Protein AF-A0A2E5WMS0-F1 (afdb_monomer)

Sequence (190 aa):
NININIHLGAEVFFNFNLLDIIDNPLTTFGNGKYMLIEFQTFMMPKGYEKHLYDLKISGVTPIIAHPERYRPIQNNIEIIEKLINSGCLIQIDAGSILGHFGKKCKTLAEIMLKKNMVHIIGSDSHGIGKRNFCLKDSVKQAQKIIDYDITPLILDNPRNLIDGKAIEIPEIIKFKKTGFLSRLIGKSTD

Secondary structure (DSSP, 8-state):
----------EEE--TTGGGGTT-TTT-BTTTTEEEEE--TT-PPTTHHHHHHHHHHTT-EEEEE-GGG-HHHHH-THHHHHHHHTT-EEEEEHHHHHTTT-HHHHHHHHHHHHTT--SEEE----SSSTTS--HHHHHHHHTTT-SS--HIIIIIHHHHHHHT-----PPPP-----TTSTTSSS----

Radius of gyration: 17.3 Å; Cα contacts (8 Å, |Δi|>4): 292; chains: 1; bounding box: 35×68×39 Å

Solvent-accessible surface area (backbone atoms only — not comparable to full-atom values): 10881 Å² total; per-residue (Å²): 138,78,99,72,89,86,80,82,61,43,78,37,69,70,57,98,60,58,75,84,43,50,87,39,71,42,47,19,37,18,90,49,36,29,27,40,34,33,72,58,50,79,48,79,68,89,66,50,67,57,56,52,42,54,35,39,75,75,56,25,31,39,26,39,46,38,52,46,66,21,48,60,38,70,74,37,60,65,56,56,56,52,41,44,75,65,60,35,44,30,26,38,41,18,44,27,63,72,34,78,71,36,70,69,20,18,54,43,39,52,49,33,54,64,21,45,58,56,44,30,58,41,38,83,53,80,50,88,64,94,44,25,51,53,47,73,60,24,50,59,52,47,62,75,69,40,94,68,84,60,56,48,30,68,46,52,34,56,46,23,44,62,71,45,42,85,69,86,78,65,76,68,54,76,78,78,83,65,85,74,65,66,70,79,77,70,83,88,83,133

Structure (mmCIF, N/CA/C/O backbone):
data_AF-A0A2E5WMS0-F1
#
_entry.id   AF-A0A2E5WMS0-F1
#
loop_
_atom_site.group_PDB
_atom_site.id
_atom_site.type_symbol
_atom_site.label_atom_id
_atom_site.label_alt_id
_atom_site.label_comp_id
_atom_site.label_asym_id
_atom_site.label_entity_id
_atom_site.label_seq_id
_atom_site.pdbx_PDB_ins_code
_atom_site.Cartn_x
_atom_site.Cartn_y
_atom_site.Cartn_z
_atom_site.occupancy
_atom_site.B_iso_or_equiv
_atom_site.auth_seq_id
_atom_site.auth_comp_id
_atom_site.auth_asym_id
_atom_site.auth_atom_id
_atom_site.pdbx_PDB_model_num
ATOM 1 N N . ASN A 1 1 ? 2.470 -28.984 13.697 1.00 72.88 1 ASN A N 1
ATOM 2 C CA . ASN A 1 1 ? 2.319 -28.353 12.368 1.00 72.88 1 ASN A CA 1
ATOM 3 C C . ASN A 1 1 ? 1.389 -27.168 12.467 1.00 72.88 1 ASN A C 1
ATOM 5 O O . ASN A 1 1 ? 0.300 -27.322 13.005 1.00 72.88 1 ASN A O 1
ATOM 9 N N . ILE A 1 2 ? 1.829 -26.003 11.997 1.00 90.12 2 ILE A N 1
ATOM 10 C CA . ILE A 1 2 ? 0.979 -24.816 11.881 1.00 90.12 2 ILE A CA 1
ATOM 11 C C . ILE A 1 2 ? 0.523 -24.754 10.422 1.00 90.12 2 ILE A C 1
ATOM 13 O O . ILE A 1 2 ? 1.358 -24.849 9.527 1.00 90.12 2 ILE A O 1
ATOM 17 N N . ASN A 1 3 ? -0.785 -24.661 10.181 1.00 93.81 3 ASN A N 1
ATOM 18 C CA . ASN A 1 3 ? -1.349 -24.600 8.832 1.00 93.81 3 ASN A CA 1
ATOM 19 C C . ASN A 1 3 ? -1.165 -23.190 8.244 1.00 93.81 3 ASN A C 1
ATOM 21 O O . ASN A 1 3 ? -2.075 -22.365 8.310 1.00 93.81 3 ASN A O 1
ATOM 25 N N . ILE A 1 4 ? 0.042 -22.899 7.758 1.00 93.19 4 ILE A N 1
ATOM 26 C CA . ILE A 1 4 ? 0.421 -21.613 7.163 1.00 93.19 4 ILE A CA 1
ATOM 27 C C . ILE A 1 4 ? 1.080 -21.876 5.813 1.00 93.19 4 ILE A C 1
ATOM 29 O O . ILE A 1 4 ? 2.022 -22.662 5.721 1.00 93.19 4 ILE A O 1
ATOM 33 N N . ASN A 1 5 ? 0.612 -21.160 4.792 1.00 92.94 5 ASN A N 1
ATOM 34 C CA . ASN A 1 5 ? 1.271 -21.081 3.495 1.00 92.94 5 ASN A CA 1
ATOM 35 C C . ASN A 1 5 ? 2.170 -19.844 3.467 1.00 92.94 5 ASN A C 1
ATOM 37 O O . ASN A 1 5 ? 1.739 -18.755 3.849 1.00 92.94 5 ASN A O 1
ATOM 41 N N . ILE A 1 6 ? 3.412 -20.018 3.017 1.00 93.69 6 ILE A N 1
ATOM 42 C CA . ILE A 1 6 ? 4.391 -18.937 2.889 1.00 93.69 6 ILE A CA 1
ATOM 43 C C . ILE A 1 6 ? 4.631 -18.694 1.404 1.00 93.69 6 ILE A C 1
ATOM 45 O O . ILE A 1 6 ? 4.993 -19.612 0.670 1.00 93.69 6 ILE A O 1
ATOM 49 N N . HIS A 1 7 ? 4.444 -17.447 0.983 1.00 94.12 7 HIS A N 1
ATOM 50 C CA . HIS A 1 7 ? 4.773 -16.978 -0.356 1.00 94.12 7 HIS A CA 1
ATOM 51 C C . HIS A 1 7 ? 6.027 -16.109 -0.267 1.00 94.12 7 HIS A C 1
ATOM 53 O O . HIS A 1 7 ? 6.130 -15.265 0.624 1.00 94.12 7 HIS A O 1
ATOM 59 N N . LEU A 1 8 ? 6.989 -16.341 -1.159 1.00 94.69 8 LEU A N 1
ATOM 60 C CA . LEU A 1 8 ? 8.199 -15.527 -1.236 1.00 94.69 8 LEU A CA 1
ATOM 61 C C . LEU A 1 8 ? 7.906 -14.232 -1.995 1.00 94.69 8 LEU A C 1
ATOM 63 O O . LEU A 1 8 ? 7.125 -14.230 -2.943 1.00 94.69 8 LEU A O 1
ATOM 67 N N . GLY A 1 9 ? 8.550 -13.152 -1.576 1.00 95.56 9 GLY A N 1
ATOM 68 C CA . GLY A 1 9 ? 8.452 -11.845 -2.206 1.00 95.56 9 GLY A CA 1
ATOM 69 C C . GLY A 1 9 ? 9.300 -10.821 -1.463 1.00 95.56 9 GLY A C 1
ATOM 70 O O . GLY A 1 9 ? 9.926 -11.138 -0.447 1.00 95.56 9 GLY A O 1
ATOM 71 N N . ALA A 1 10 ? 9.308 -9.598 -1.972 1.00 97.31 10 ALA A N 1
ATOM 72 C CA . ALA A 1 10 ? 10.057 -8.483 -1.427 1.00 97.31 10 ALA A CA 1
ATOM 73 C C . ALA A 1 10 ? 9.168 -7.245 -1.306 1.00 97.31 10 ALA A C 1
ATOM 75 O O . ALA A 1 10 ? 8.318 -6.971 -2.154 1.00 97.31 10 ALA A O 1
ATOM 76 N N . GLU A 1 11 ? 9.421 -6.472 -0.257 1.00 98.06 11 GLU A N 1
ATOM 77 C CA . GLU A 1 11 ? 9.122 -5.049 -0.256 1.00 98.06 11 GLU A CA 1
ATOM 78 C C . GLU A 1 11 ? 10.265 -4.345 -0.992 1.00 98.06 11 GLU A C 1
ATOM 80 O O . GLU A 1 11 ? 11.420 -4.365 -0.559 1.00 98.06 11 GLU A O 1
ATOM 85 N N . VAL A 1 12 ? 9.965 -3.804 -2.169 1.00 98.38 12 VAL A N 1
ATOM 86 C CA . VAL A 1 12 ? 10.955 -3.182 -3.043 1.00 98.38 12 VAL A CA 1
ATOM 87 C C . VAL A 1 12 ? 11.086 -1.719 -2.654 1.00 98.38 12 VAL A C 1
ATOM 89 O O . VAL A 1 12 ? 10.190 -0.912 -2.896 1.00 98.38 12 VAL A O 1
ATOM 92 N N . PHE A 1 13 ? 12.223 -1.349 -2.074 1.00 98.12 13 PHE A N 1
ATOM 93 C CA . PHE A 1 13 ? 12.517 0.059 -1.849 1.00 98.12 13 PHE A CA 1
ATOM 94 C C . PHE A 1 13 ? 12.634 0.785 -3.194 1.00 98.12 13 PHE A C 1
ATOM 96 O O . PHE A 1 13 ? 13.377 0.358 -4.082 1.00 98.12 13 PHE A O 1
ATOM 103 N N . PHE A 1 14 ? 11.899 1.884 -3.349 1.00 98.25 14 PHE A N 1
ATOM 104 C CA . PHE A 1 14 ? 11.827 2.624 -4.597 1.00 98.25 14 PHE A CA 1
ATOM 105 C C . PHE A 1 14 ? 13.212 3.103 -5.030 1.00 98.25 14 PHE A C 1
ATOM 107 O O . PHE A 1 14 ? 13.917 3.808 -4.305 1.00 98.25 14 PHE A O 1
ATOM 114 N N . ASN A 1 15 ? 13.543 2.796 -6.277 1.00 96.25 15 ASN A N 1
ATOM 115 C CA . ASN A 1 15 ? 14.669 3.359 -6.995 1.00 96.25 15 ASN A CA 1
ATOM 116 C C . ASN A 1 15 ? 14.295 3.458 -8.482 1.00 96.25 15 ASN A C 1
ATOM 118 O O . ASN A 1 15 ? 13.345 2.828 -8.934 1.00 96.25 15 ASN A O 1
ATOM 122 N N . PHE A 1 16 ? 15.004 4.263 -9.266 1.00 95.75 16 PHE A N 1
ATOM 123 C CA . PHE A 1 16 ? 14.621 4.560 -10.650 1.00 95.75 16 PHE A CA 1
ATOM 124 C C . PHE A 1 16 ? 14.738 3.361 -11.613 1.00 95.75 16 PHE A C 1
ATOM 126 O O . PHE A 1 16 ? 14.269 3.444 -12.746 1.00 95.75 16 PHE A O 1
ATOM 133 N N . ASN A 1 17 ? 15.293 2.239 -11.151 1.00 95.38 17 ASN A N 1
ATOM 134 C CA . ASN A 1 17 ? 15.500 0.996 -11.893 1.00 95.38 17 ASN A CA 1
ATOM 135 C C . ASN A 1 17 ? 14.374 -0.044 -11.706 1.00 95.38 17 ASN A C 1
ATOM 137 O O . ASN A 1 17 ? 14.612 -1.226 -11.934 1.00 95.38 17 ASN A O 1
ATOM 141 N N . LEU A 1 18 ? 13.164 0.346 -11.270 1.00 96.50 18 LEU A N 1
ATOM 142 C CA . LEU A 1 18 ? 12.065 -0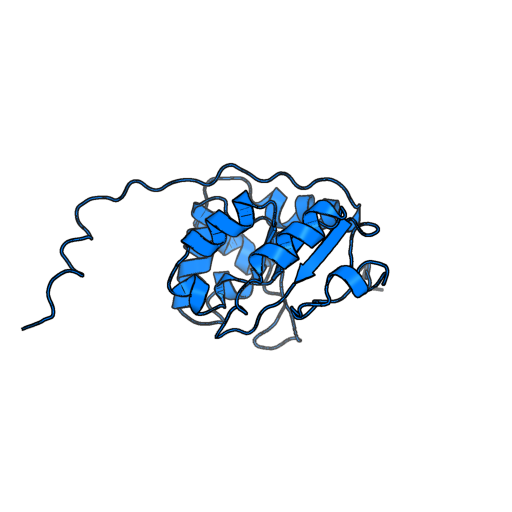.613 -11.038 1.00 96.50 18 LEU A CA 1
ATOM 143 C C . LEU A 1 18 ? 11.797 -1.527 -12.244 1.00 96.50 18 LEU A C 1
ATOM 145 O O . LEU A 1 18 ? 11.542 -2.711 -12.056 1.00 96.50 18 LEU A O 1
ATOM 149 N N . LEU A 1 19 ? 11.873 -0.988 -13.466 1.00 96.75 19 LEU A N 1
ATOM 150 C CA . LEU A 1 19 ? 11.661 -1.754 -14.698 1.00 96.75 19 LEU A CA 1
ATOM 151 C C . LEU A 1 19 ? 12.744 -2.808 -14.939 1.00 96.75 19 LEU A C 1
ATOM 153 O O . LEU A 1 19 ? 12.444 -3.875 -15.459 1.00 96.75 19 LEU 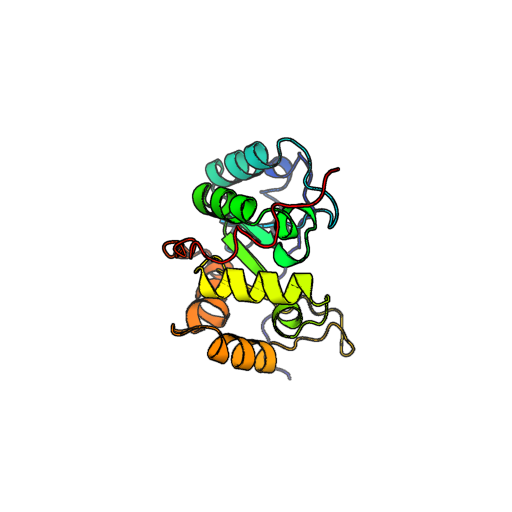A O 1
ATOM 157 N N . ASP A 1 20 ? 13.977 -2.545 -14.513 1.00 97.56 20 ASP A N 1
ATOM 158 C CA . ASP A 1 20 ? 15.109 -3.450 -14.734 1.00 97.56 20 ASP A CA 1
ATOM 159 C C . ASP A 1 20 ? 15.013 -4.716 -13.867 1.00 97.56 20 ASP A C 1
ATOM 161 O O . ASP A 1 20 ? 15.739 -5.684 -14.084 1.00 97.56 20 ASP A O 1
ATOM 165 N N . ILE A 1 21 ? 14.138 -4.704 -12.856 1.00 97.19 21 ILE A N 1
ATOM 166 C CA . ILE A 1 21 ? 14.006 -5.776 -11.866 1.00 97.19 21 ILE A CA 1
ATOM 167 C C . ILE A 1 21 ? 12.649 -6.486 -11.909 1.00 97.19 21 ILE A C 1
ATOM 169 O O . ILE A 1 21 ? 12.403 -7.320 -11.040 1.00 97.19 21 ILE A O 1
ATOM 173 N N . ILE A 1 22 ? 11.768 -6.189 -12.873 1.00 96.44 22 ILE A N 1
ATOM 174 C CA . ILE A 1 22 ? 10.407 -6.767 -12.926 1.00 96.44 22 ILE A CA 1
ATOM 175 C C . ILE A 1 22 ? 10.397 -8.275 -13.195 1.00 96.44 22 ILE A C 1
ATOM 177 O O . ILE A 1 22 ? 9.509 -8.971 -12.712 1.00 96.44 22 ILE A O 1
ATOM 181 N N . ASP A 1 23 ? 11.406 -8.780 -13.908 1.00 94.88 23 ASP A N 1
ATOM 182 C CA . ASP A 1 23 ? 11.540 -10.206 -14.231 1.00 94.88 23 ASP A CA 1
ATOM 183 C C . ASP A 1 23 ? 12.055 -11.033 -13.043 1.00 94.88 23 ASP A C 1
ATOM 185 O O . ASP A 1 23 ? 12.087 -12.264 -13.094 1.00 94.88 23 ASP A O 1
ATOM 189 N N . ASN A 1 24 ? 12.464 -10.379 -11.949 1.00 95.88 24 ASN A N 1
ATOM 190 C CA . ASN A 1 24 ? 12.844 -11.079 -10.735 1.00 95.88 24 ASN A CA 1
ATOM 191 C C . ASN A 1 24 ? 11.576 -11.590 -10.017 1.00 95.88 24 ASN A C 1
ATOM 193 O O . ASN A 1 24 ? 10.755 -10.790 -9.569 1.00 95.88 24 ASN A O 1
ATOM 197 N N . PRO A 1 25 ? 11.418 -12.909 -9.816 1.00 93.69 25 PRO A N 1
ATOM 198 C CA . PRO A 1 25 ? 10.220 -13.465 -9.188 1.00 93.69 25 PRO A CA 1
ATOM 199 C C . PRO A 1 25 ? 10.046 -13.067 -7.714 1.00 93.69 25 PRO A C 1
ATOM 201 O O . PRO A 1 25 ? 8.985 -13.308 -7.151 1.00 93.69 25 PRO A O 1
ATOM 204 N N . LEU A 1 26 ? 11.066 -12.486 -7.067 1.00 96.31 26 LEU A N 1
ATOM 205 C CA . LEU A 1 26 ? 10.958 -11.964 -5.702 1.00 96.31 26 LEU A CA 1
ATOM 206 C C . LEU A 1 26 ? 10.443 -10.525 -5.652 1.00 96.31 26 LEU A C 1
ATOM 208 O O . LEU A 1 26 ? 9.916 -10.115 -4.626 1.00 96.31 26 LEU A O 1
ATOM 212 N N . THR A 1 27 ? 10.610 -9.738 -6.712 1.00 97.62 27 THR A N 1
ATOM 213 C CA . THR A 1 27 ? 10.212 -8.319 -6.713 1.00 97.62 27 THR A CA 1
ATOM 214 C C . THR A 1 27 ? 8.744 -8.142 -7.084 1.00 97.62 27 THR A C 1
ATOM 216 O O . THR A 1 27 ? 8.196 -7.056 -6.908 1.00 97.62 27 THR A O 1
ATOM 219 N N . THR A 1 28 ? 8.092 -9.200 -7.572 1.00 97.44 28 THR A N 1
ATOM 220 C CA . THR A 1 28 ? 6.697 -9.172 -8.000 1.00 97.44 28 THR A CA 1
ATOM 221 C C . THR A 1 28 ? 5.857 -10.283 -7.366 1.00 97.44 28 THR A C 1
ATOM 223 O O . THR A 1 28 ? 6.357 -11.322 -6.949 1.00 97.44 28 THR A O 1
ATOM 226 N N . PHE A 1 29 ? 4.544 -10.062 -7.305 1.00 97.25 29 PHE A N 1
ATOM 227 C CA . PHE A 1 29 ? 3.531 -11.006 -6.836 1.00 97.25 29 PHE A CA 1
ATOM 228 C C . PHE A 1 29 ? 2.523 -11.309 -7.949 1.00 97.25 29 PHE A C 1
ATOM 230 O O . PHE A 1 29 ? 2.407 -10.562 -8.927 1.00 97.25 29 PHE A O 1
ATOM 237 N N . GLY A 1 3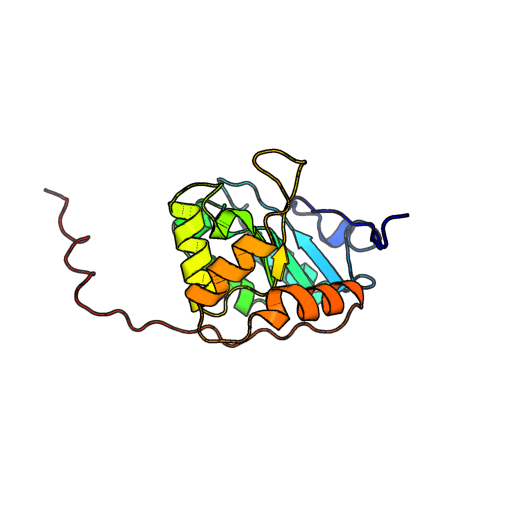0 ? 1.767 -12.400 -7.797 1.00 96.38 30 GLY A N 1
ATOM 238 C CA . GLY A 1 30 ? 0.683 -12.739 -8.720 1.00 96.38 30 GLY A CA 1
ATOM 239 C C . GLY A 1 30 ? 1.168 -13.015 -10.141 1.00 96.38 30 GLY A C 1
ATOM 240 O O . GLY A 1 30 ? 0.547 -12.551 -11.096 1.00 96.38 30 GLY A O 1
ATOM 241 N N . ASN A 1 31 ? 2.293 -13.728 -10.269 1.00 93.94 31 ASN A N 1
ATOM 242 C CA . ASN A 1 31 ? 2.973 -14.017 -11.536 1.00 93.94 31 ASN A CA 1
ATOM 243 C C . ASN A 1 31 ? 3.344 -12.743 -12.315 1.00 93.94 31 ASN A C 1
ATOM 245 O O . ASN A 1 31 ? 2.941 -12.574 -13.465 1.00 93.94 31 ASN A O 1
ATOM 249 N N . GLY A 1 32 ? 4.081 -11.832 -11.673 1.00 96.44 32 GLY A N 1
ATOM 250 C CA . GLY A 1 32 ? 4.571 -10.610 -12.318 1.00 96.44 32 GLY A CA 1
ATOM 251 C C . GLY A 1 32 ? 3.578 -9.448 -12.353 1.00 96.44 32 GLY A C 1
ATOM 252 O O . GLY A 1 32 ? 3.881 -8.414 -12.930 1.00 96.44 32 GLY A O 1
ATOM 253 N N . LYS A 1 33 ? 2.386 -9.568 -11.759 1.00 97.50 33 LYS A N 1
ATOM 254 C CA . LYS A 1 33 ? 1.327 -8.552 -11.904 1.00 97.50 33 LYS A CA 1
ATOM 255 C C . LYS A 1 33 ? 1.365 -7.421 -10.896 1.00 97.50 33 LYS A C 1
ATOM 257 O O . LYS A 1 33 ? 0.732 -6.394 -11.133 1.00 97.50 33 LYS A O 1
ATOM 262 N N . TYR A 1 34 ? 2.045 -7.600 -9.773 1.00 98.62 34 TYR A N 1
ATOM 263 C CA . TYR A 1 34 ? 2.025 -6.651 -8.665 1.00 98.62 34 TYR A CA 1
ATOM 264 C C . TYR A 1 34 ? 3.422 -6.450 -8.104 1.00 98.62 34 TYR A C 1
ATOM 266 O O . TYR A 1 34 ? 4.159 -7.418 -7.993 1.00 98.62 34 TYR A O 1
ATOM 274 N N . MET A 1 35 ? 3.770 -5.234 -7.693 1.00 98.69 35 MET A N 1
ATOM 275 C CA . MET A 1 35 ? 5.029 -4.943 -6.996 1.00 98.69 35 MET A CA 1
ATOM 276 C C . MET A 1 35 ? 4.729 -4.113 -5.749 1.00 98.69 35 MET A C 1
ATOM 278 O O . MET A 1 35 ? 4.097 -3.063 -5.858 1.00 98.69 35 MET A O 1
ATOM 282 N N . LEU A 1 36 ? 5.164 -4.581 -4.576 1.00 98.81 36 LEU A N 1
ATOM 283 C CA . LEU A 1 36 ? 5.054 -3.830 -3.325 1.00 98.81 36 LEU A CA 1
ATOM 284 C C . LEU A 1 36 ? 6.236 -2.866 -3.219 1.00 98.81 36 LEU A C 1
ATOM 286 O O . LEU A 1 36 ? 7.380 -3.309 -3.213 1.00 98.81 36 LEU A O 1
ATOM 290 N N . ILE A 1 37 ? 5.954 -1.568 -3.160 1.00 98.75 37 ILE A N 1
ATOM 291 C CA . ILE A 1 37 ? 6.955 -0.506 -3.246 1.00 98.75 37 ILE A CA 1
ATOM 292 C C . ILE A 1 37 ? 6.932 0.346 -1.983 1.00 98.75 37 ILE A C 1
ATOM 294 O O . ILE A 1 37 ? 5.904 0.940 -1.644 1.00 98.75 37 ILE A O 1
ATOM 298 N N . GLU A 1 38 ? 8.094 0.470 -1.349 1.00 98.38 38 GLU A N 1
ATOM 299 C CA . GLU A 1 38 ? 8.333 1.362 -0.217 1.00 98.38 38 GLU A CA 1
ATOM 300 C C . GLU A 1 38 ? 9.087 2.626 -0.655 1.00 98.38 38 GLU A C 1
ATOM 302 O O . GLU A 1 38 ? 9.987 2.584 -1.488 1.00 98.38 38 GLU A O 1
ATOM 307 N N . PHE A 1 39 ? 8.761 3.769 -0.055 1.00 98.19 39 PHE A N 1
ATOM 308 C CA . PHE A 1 39 ? 9.520 5.012 -0.166 1.00 98.19 39 PHE A CA 1
ATOM 309 C C . PHE A 1 39 ? 10.162 5.405 1.164 1.00 98.19 39 PHE A C 1
ATOM 311 O O . PHE A 1 39 ? 9.736 5.002 2.244 1.00 98.19 39 PHE A O 1
ATOM 318 N N . GLN A 1 40 ? 11.135 6.313 1.092 1.00 96.38 40 GLN A N 1
ATOM 319 C CA . GLN A 1 40 ? 11.698 6.939 2.281 1.00 96.38 40 GLN A CA 1
ATOM 320 C C . GLN A 1 40 ? 10.644 7.758 3.046 1.00 96.38 40 GLN A C 1
ATOM 322 O O . GLN A 1 40 ? 9.983 8.639 2.497 1.00 96.38 40 GLN A O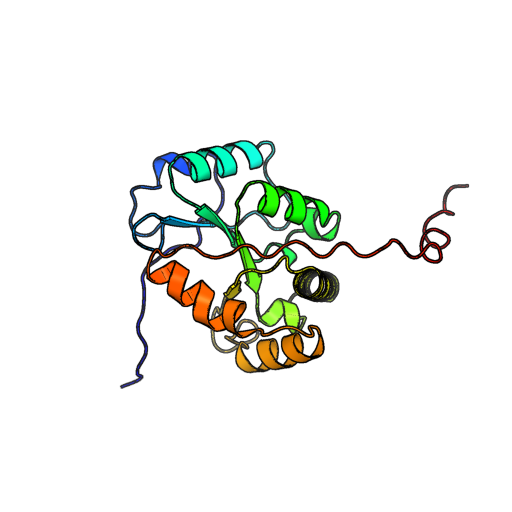 1
ATOM 327 N N . THR A 1 41 ? 10.571 7.574 4.365 1.00 94.81 41 THR A N 1
ATOM 328 C CA . THR A 1 41 ? 9.555 8.196 5.233 1.00 94.81 41 THR A CA 1
ATOM 329 C C . THR A 1 41 ? 9.438 9.716 5.095 1.00 94.81 41 THR A C 1
ATOM 331 O O . THR A 1 41 ? 8.353 10.283 5.224 1.00 94.81 41 THR A O 1
ATOM 334 N N . PHE A 1 42 ? 10.549 10.414 4.851 1.00 96.19 42 PHE A N 1
ATOM 335 C CA . PHE A 1 42 ? 10.587 11.879 4.853 1.00 96.19 42 PHE A CA 1
ATOM 336 C C . PHE A 1 42 ? 10.532 12.519 3.467 1.00 96.19 42 PHE A C 1
ATOM 338 O O . PHE A 1 42 ? 10.389 13.740 3.387 1.00 96.19 42 PHE A O 1
ATOM 345 N N . MET A 1 43 ? 10.639 11.740 2.389 1.00 93.38 43 MET A N 1
ATOM 346 C CA . MET A 1 43 ? 10.679 12.278 1.032 1.00 93.38 43 MET A CA 1
ATOM 347 C C . MET A 1 43 ? 10.246 11.249 -0.005 1.00 93.38 43 MET A C 1
ATOM 349 O O . MET A 1 43 ? 10.603 10.081 0.079 1.00 93.38 43 MET A O 1
ATOM 353 N N . MET A 1 44 ? 9.552 11.725 -1.034 1.00 94.25 44 MET A N 1
ATOM 354 C CA . MET A 1 44 ? 9.365 10.970 -2.268 1.00 94.25 44 MET A CA 1
ATOM 355 C C . MET A 1 44 ? 10.308 11.551 -3.331 1.00 94.25 44 MET A C 1
ATOM 357 O O . MET A 1 44 ? 10.352 12.780 -3.474 1.00 94.25 44 MET A O 1
ATOM 361 N N . PRO A 1 45 ? 11.097 10.722 -4.039 1.00 95.06 45 PRO A N 1
ATOM 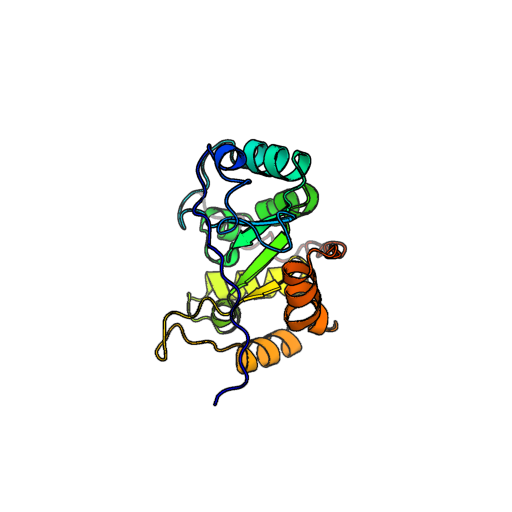362 C CA . PRO A 1 45 ? 12.018 11.197 -5.070 1.00 95.06 45 PRO A CA 1
ATOM 363 C C . PRO A 1 45 ? 11.277 11.937 -6.179 1.00 95.06 45 PRO A C 1
ATOM 365 O O . PRO A 1 45 ? 10.222 11.495 -6.608 1.00 95.06 45 PRO A O 1
ATOM 368 N N . LYS A 1 46 ? 11.815 13.047 -6.691 1.00 95.00 46 LYS A N 1
ATOM 369 C CA . LYS A 1 46 ? 11.175 13.760 -7.810 1.00 95.00 46 LYS A CA 1
ATOM 370 C C . LYS A 1 46 ? 11.037 12.840 -9.028 1.00 95.00 46 LYS A C 1
ATOM 372 O O . LYS A 1 46 ? 11.992 12.160 -9.385 1.00 95.00 46 LYS A O 1
ATOM 377 N N . GLY A 1 47 ? 9.873 12.869 -9.676 1.00 94.88 47 GLY A N 1
ATOM 378 C CA . GLY A 1 47 ? 9.605 12.077 -10.877 1.00 94.88 47 GLY A CA 1
ATOM 379 C C . GLY A 1 47 ? 9.218 10.624 -10.605 1.00 94.88 47 GLY A C 1
ATOM 380 O O . GLY A 1 47 ? 9.077 9.868 -11.565 1.00 94.88 47 GLY A O 1
ATOM 381 N N . TYR A 1 48 ? 9.013 10.226 -9.339 1.00 97.38 48 TYR A N 1
ATOM 382 C CA . TYR A 1 48 ? 8.542 8.880 -8.996 1.00 97.38 48 TYR A CA 1
ATOM 383 C C . TYR A 1 48 ? 7.263 8.508 -9.757 1.00 97.38 48 TYR A C 1
ATOM 385 O O . TYR A 1 48 ? 7.107 7.361 -10.168 1.00 97.38 48 TYR A O 1
ATOM 393 N N . GLU A 1 49 ? 6.387 9.484 -10.012 1.00 97.00 49 GLU A N 1
ATOM 394 C CA . GLU A 1 49 ? 5.117 9.302 -10.712 1.00 97.00 49 GLU A CA 1
ATOM 395 C C . GLU A 1 49 ? 5.315 8.678 -12.095 1.00 97.00 49 GLU A C 1
ATOM 397 O O . GLU A 1 49 ? 4.575 7.770 -12.471 1.00 97.00 49 GLU A O 1
ATOM 402 N N . LYS A 1 50 ? 6.343 9.125 -12.830 1.00 96.50 50 LYS A N 1
ATOM 403 C CA . LYS A 1 50 ? 6.655 8.594 -14.159 1.00 96.50 50 LYS A CA 1
ATOM 404 C C . LYS A 1 50 ? 7.075 7.127 -14.076 1.00 96.50 50 LYS A C 1
ATOM 406 O O . LYS A 1 50 ? 6.602 6.323 -14.864 1.00 96.50 50 LYS A O 1
ATOM 411 N N . HIS A 1 51 ? 7.913 6.770 -13.106 1.00 97.25 51 HIS A N 1
ATOM 412 C CA . HIS A 1 51 ? 8.391 5.393 -12.957 1.00 97.25 51 HIS A CA 1
ATOM 413 C C . HIS A 1 51 ? 7.276 4.436 -12.524 1.00 97.25 51 HIS A C 1
ATOM 415 O O . HIS A 1 51 ? 7.212 3.315 -13.019 1.00 97.25 51 HIS A O 1
ATOM 421 N N . LEU A 1 52 ? 6.364 4.881 -11.652 1.00 98.31 52 LEU A N 1
ATOM 422 C CA . LEU A 1 52 ? 5.177 4.096 -11.298 1.00 98.31 52 LEU A CA 1
ATOM 423 C C . LEU A 1 52 ? 4.234 3.921 -12.496 1.00 98.31 52 LEU A C 1
ATOM 425 O O . LEU A 1 52 ? 3.677 2.842 -12.686 1.00 98.31 52 LEU A O 1
ATOM 429 N N . TYR A 1 53 ? 4.074 4.964 -13.315 1.00 97.12 53 TYR A N 1
ATOM 430 C CA . TYR A 1 53 ? 3.296 4.892 -14.549 1.00 97.12 53 TYR A CA 1
ATOM 431 C C . TYR A 1 53 ? 3.916 3.920 -15.560 1.00 97.12 53 TYR A C 1
ATOM 433 O O . TYR A 1 53 ? 3.215 3.051 -16.072 1.00 97.12 53 TYR A O 1
ATOM 441 N N . ASP A 1 54 ? 5.223 4.019 -15.813 1.00 97.50 54 ASP A N 1
ATOM 442 C CA . ASP A 1 54 ? 5.914 3.132 -16.752 1.00 97.50 54 ASP A CA 1
ATOM 443 C C . ASP A 1 54 ? 5.822 1.664 -16.293 1.00 97.50 54 ASP A C 1
ATOM 445 O O . ASP A 1 54 ? 5.546 0.783 -17.106 1.00 97.50 54 ASP A O 1
ATOM 449 N N . LEU A 1 55 ? 5.953 1.413 -14.983 1.00 97.81 55 LEU A N 1
ATOM 450 C CA . LEU A 1 55 ? 5.755 0.093 -14.376 1.00 97.81 55 LEU A CA 1
ATOM 451 C C . LEU A 1 55 ? 4.325 -0.432 -14.603 1.00 97.81 55 LEU A C 1
ATOM 453 O O . LEU A 1 55 ? 4.126 -1.584 -14.990 1.00 97.81 55 LEU A O 1
ATOM 457 N N . LYS A 1 56 ? 3.311 0.430 -14.444 1.00 97.44 56 LYS A N 1
ATOM 458 C CA . LYS A 1 56 ? 1.916 0.066 -14.725 1.00 97.44 56 LYS A CA 1
ATOM 459 C C . LYS A 1 56 ? 1.704 -0.307 -16.192 1.00 97.44 56 LYS A C 1
ATOM 461 O O . LYS A 1 56 ? 1.028 -1.298 -16.474 1.00 97.44 56 LYS A O 1
ATOM 466 N N . ILE A 1 57 ? 2.272 0.468 -17.116 1.00 97.31 57 ILE A N 1
ATOM 467 C CA . ILE A 1 57 ? 2.179 0.222 -18.563 1.00 97.31 57 ILE A CA 1
ATOM 468 C C . ILE A 1 57 ? 2.911 -1.062 -18.969 1.00 97.31 57 ILE A C 1
ATOM 470 O O . ILE A 1 57 ? 2.456 -1.744 -19.886 1.00 97.31 57 ILE A O 1
ATOM 474 N N . SER A 1 58 ? 3.972 -1.453 -18.258 1.00 97.19 58 SER A N 1
ATOM 475 C CA . SER A 1 58 ? 4.648 -2.740 -18.473 1.00 97.19 58 SER A CA 1
ATOM 476 C C . SER A 1 58 ? 3.866 -3.949 -17.932 1.00 97.19 58 SER A C 1
ATOM 478 O O . SER A 1 58 ? 4.359 -5.071 -17.994 1.00 97.19 58 SER A O 1
ATOM 480 N N . GLY A 1 59 ? 2.655 -3.744 -17.400 1.00 97.00 59 GLY A N 1
ATOM 481 C CA . GLY A 1 59 ? 1.783 -4.803 -16.887 1.00 97.00 59 GLY A CA 1
ATOM 482 C C . GLY A 1 59 ? 1.939 -5.094 -15.392 1.00 97.00 59 GLY A C 1
ATOM 483 O O . GLY A 1 59 ? 1.224 -5.953 -14.872 1.00 97.00 59 GLY A O 1
ATOM 484 N N . VAL A 1 60 ? 2.807 -4.362 -14.685 1.00 98.44 60 VAL A N 1
ATOM 485 C CA . VAL A 1 60 ? 3.058 -4.538 -13.249 1.00 98.44 60 VAL A CA 1
ATOM 486 C C . VAL A 1 60 ? 2.351 -3.429 -12.471 1.00 98.44 60 VAL A C 1
ATOM 488 O O . VAL A 1 60 ? 2.685 -2.255 -12.557 1.00 98.44 60 VAL A O 1
ATOM 491 N N . THR A 1 61 ? 1.347 -3.773 -11.674 1.00 98.56 61 THR A N 1
ATOM 492 C CA . THR A 1 61 ? 0.605 -2.801 -10.867 1.00 98.56 61 THR A CA 1
ATOM 493 C C . THR A 1 61 ? 1.387 -2.429 -9.603 1.00 98.56 61 THR A C 1
ATOM 495 O O . THR A 1 61 ? 1.622 -3.304 -8.763 1.00 98.56 61 THR A O 1
ATOM 498 N N . PRO A 1 62 ? 1.741 -1.144 -9.408 1.00 98.62 62 PRO A N 1
ATOM 499 C CA . PRO A 1 62 ? 2.380 -0.696 -8.177 1.00 98.62 62 PRO A CA 1
ATOM 500 C C . PRO A 1 62 ? 1.429 -0.807 -6.983 1.00 98.62 62 PRO A C 1
ATOM 502 O O . PRO A 1 62 ? 0.280 -0.369 -7.063 1.00 98.62 62 PRO A O 1
ATOM 505 N N . ILE A 1 63 ? 1.916 -1.328 -5.862 1.00 98.81 63 ILE A N 1
ATOM 506 C CA . ILE A 1 63 ? 1.257 -1.274 -4.556 1.00 98.81 63 ILE A CA 1
ATOM 507 C C . ILE A 1 63 ? 2.143 -0.431 -3.650 1.00 98.81 63 ILE A C 1
ATOM 509 O O . ILE A 1 63 ? 3.273 -0.811 -3.366 1.00 98.81 63 ILE A O 1
ATOM 513 N N . ILE A 1 64 ? 1.645 0.710 -3.190 1.00 98.81 64 ILE A N 1
ATOM 514 C CA . ILE A 1 64 ? 2.404 1.588 -2.302 1.00 98.81 64 ILE A CA 1
ATOM 515 C C . ILE A 1 64 ? 2.256 1.075 -0.871 1.00 98.81 64 ILE A C 1
ATOM 517 O O . ILE A 1 64 ? 1.137 1.025 -0.345 1.00 98.81 64 ILE A O 1
ATOM 521 N N . ALA A 1 65 ? 3.379 0.684 -0.273 1.00 98.69 65 ALA A N 1
ATOM 522 C CA . ALA A 1 65 ? 3.456 0.171 1.086 1.00 98.69 65 ALA A CA 1
ATOM 523 C C . ALA A 1 65 ? 3.286 1.308 2.098 1.00 98.69 65 ALA A C 1
ATOM 525 O O . ALA A 1 65 ? 3.938 2.349 2.006 1.00 98.69 65 ALA A O 1
ATOM 526 N N . HIS A 1 66 ? 2.386 1.112 3.058 1.00 98.44 66 HIS A N 1
ATOM 527 C CA . HIS A 1 66 ? 2.109 1.962 4.221 1.00 98.44 66 HIS A CA 1
ATOM 528 C C . HIS A 1 66 ? 2.321 3.481 4.026 1.00 98.44 66 HIS A C 1
ATOM 530 O O . HIS A 1 66 ? 3.042 4.130 4.802 1.00 98.44 66 HIS A O 1
ATOM 536 N N . PRO A 1 67 ? 1.707 4.101 2.998 1.00 98.44 67 PRO A N 1
ATOM 537 C CA . PRO A 1 67 ? 1.972 5.495 2.670 1.00 98.44 67 PRO A CA 1
ATOM 538 C C . PRO A 1 67 ? 1.477 6.476 3.738 1.00 98.44 67 PRO A C 1
ATOM 540 O O . PRO A 1 67 ? 1.912 7.629 3.776 1.00 98.44 67 PRO A O 1
ATOM 543 N N . GLU A 1 68 ? 0.624 6.031 4.664 1.00 98.56 68 GLU A N 1
ATOM 544 C CA . GLU A 1 68 ? 0.201 6.804 5.829 1.00 98.56 68 GLU A CA 1
ATOM 545 C C . GLU A 1 68 ? 1.361 7.181 6.769 1.00 98.56 68 GLU A C 1
ATOM 547 O O . GLU A 1 68 ? 1.231 8.073 7.620 1.00 98.56 68 GLU A O 1
ATOM 552 N N . ARG A 1 69 ? 2.512 6.512 6.634 1.00 97.62 69 ARG A N 1
ATOM 553 C CA . ARG A 1 69 ? 3.734 6.814 7.385 1.00 97.62 69 ARG A CA 1
ATOM 554 C C . ARG A 1 69 ? 4.560 7.934 6.751 1.00 97.62 69 ARG A C 1
ATOM 556 O O . ARG A 1 69 ? 5.388 8.529 7.440 1.00 97.62 69 ARG A O 1
ATOM 563 N N . TYR A 1 70 ? 4.338 8.265 5.480 1.00 98.19 70 TYR A N 1
ATOM 564 C CA . TYR A 1 70 ? 5.192 9.197 4.747 1.00 98.19 70 TYR A CA 1
ATOM 565 C C . TYR A 1 70 ? 4.826 10.654 5.034 1.00 98.19 70 TYR A C 1
ATOM 567 O O . TYR A 1 70 ? 3.687 11.087 4.850 1.00 98.19 70 TYR A O 1
ATOM 575 N N . ARG A 1 71 ? 5.814 11.458 5.442 1.00 97.44 71 ARG A N 1
ATOM 576 C CA . ARG A 1 71 ? 5.631 12.876 5.789 1.00 97.44 71 ARG A CA 1
ATOM 577 C C . ARG A 1 71 ? 5.047 13.712 4.639 1.00 97.44 71 ARG A C 1
ATOM 579 O O . ARG A 1 71 ? 4.166 14.521 4.930 1.00 97.44 71 ARG A O 1
ATOM 586 N N . PRO A 1 72 ? 5.457 13.542 3.364 1.00 97.62 72 PRO A N 1
ATOM 587 C CA . PRO A 1 72 ? 4.816 14.243 2.250 1.00 97.62 72 PRO A CA 1
ATOM 588 C C . PRO A 1 72 ? 3.310 13.965 2.153 1.00 97.62 72 PRO A C 1
ATOM 590 O O . PRO A 1 72 ? 2.537 14.894 1.939 1.00 97.62 72 PRO A O 1
ATOM 593 N N . ILE A 1 73 ? 2.887 12.722 2.395 1.00 97.75 73 ILE A N 1
ATOM 594 C CA . ILE A 1 73 ? 1.483 12.299 2.296 1.00 97.75 73 ILE A CA 1
ATOM 595 C C . ILE A 1 73 ? 0.679 12.739 3.524 1.00 97.75 73 ILE A C 1
ATOM 597 O O . ILE A 1 73 ? -0.437 13.232 3.387 1.00 97.75 73 ILE A O 1
ATOM 601 N N . GLN A 1 74 ? 1.266 12.671 4.723 1.00 97.38 74 GLN A N 1
ATOM 602 C CA . GLN A 1 74 ? 0.677 13.260 5.934 1.00 97.38 74 GLN A CA 1
ATOM 603 C C . GLN A 1 74 ? 0.420 14.764 5.796 1.00 97.38 74 GLN A C 1
ATOM 605 O O . GLN A 1 74 ? -0.521 15.279 6.398 1.00 97.38 74 GLN A O 1
ATOM 610 N N . ASN A 1 75 ? 1.248 15.465 5.018 1.00 96.75 75 ASN A N 1
ATOM 611 C CA . ASN A 1 75 ? 1.064 16.885 4.733 1.00 96.75 75 ASN A CA 1
ATOM 612 C C . ASN A 1 75 ? 0.090 17.136 3.571 1.00 96.75 75 ASN A C 1
ATOM 614 O O . ASN A 1 75 ? -0.541 18.190 3.537 1.00 96.75 75 ASN A O 1
ATOM 618 N N . ASN A 1 76 ? -0.020 16.205 2.618 1.00 96.88 76 ASN A N 1
ATOM 619 C CA . ASN A 1 76 ? -0.899 16.327 1.461 1.00 96.88 76 ASN A CA 1
ATOM 620 C C . ASN A 1 76 ? -1.462 14.966 1.010 1.00 96.88 76 ASN A C 1
ATOM 622 O O . ASN A 1 76 ? -0.838 14.239 0.235 1.00 96.88 76 ASN A O 1
ATOM 626 N N . ILE A 1 77 ? -2.688 14.662 1.441 1.00 96.00 77 ILE A N 1
ATOM 627 C CA . ILE A 1 77 ? -3.393 13.426 1.071 1.00 96.00 77 ILE A CA 1
ATOM 628 C C . ILE A 1 77 ? -3.765 13.357 -0.420 1.00 96.00 77 ILE A C 1
ATOM 630 O O . ILE A 1 77 ? -3.978 12.264 -0.936 1.00 96.00 77 ILE A O 1
ATOM 634 N N . GLU A 1 78 ? -3.794 14.478 -1.152 1.00 96.50 78 GLU A N 1
ATOM 635 C CA . GLU A 1 78 ? -4.080 14.476 -2.598 1.00 96.50 78 GLU A CA 1
ATOM 636 C C . GLU A 1 78 ? -3.040 13.671 -3.393 1.00 96.50 78 GLU A C 1
ATOM 638 O O . GLU A 1 78 ? -3.313 13.232 -4.509 1.00 96.50 78 GLU A O 1
ATOM 643 N N . ILE A 1 79 ? -1.855 13.432 -2.817 1.00 97.56 79 ILE A N 1
ATOM 644 C CA . ILE A 1 79 ? -0.852 12.523 -3.383 1.00 97.56 79 ILE A CA 1
ATOM 645 C C . ILE A 1 79 ? -1.422 11.101 -3.514 1.00 97.56 79 ILE A C 1
ATOM 647 O O . ILE A 1 79 ? -1.232 10.470 -4.549 1.00 97.56 79 ILE A O 1
ATOM 651 N N . ILE A 1 80 ? -2.181 10.622 -2.521 1.00 97.81 80 ILE A N 1
ATOM 652 C CA . ILE A 1 80 ? -2.860 9.318 -2.589 1.00 97.81 80 ILE A CA 1
ATOM 653 C C . ILE A 1 80 ? -3.909 9.313 -3.695 1.00 97.81 80 ILE A C 1
ATOM 655 O O . ILE A 1 80 ? -3.962 8.365 -4.468 1.00 97.81 80 ILE A O 1
ATOM 659 N N . GLU A 1 81 ? -4.709 10.378 -3.817 1.00 96.62 81 GLU A N 1
ATOM 660 C CA . GLU A 1 81 ? -5.708 10.477 -4.891 1.00 96.62 81 GLU A CA 1
ATOM 661 C C . GLU A 1 81 ? -5.041 10.368 -6.270 1.00 96.62 81 GLU A C 1
ATOM 663 O O . GLU A 1 81 ? -5.515 9.629 -7.127 1.00 96.62 81 GLU A O 1
ATOM 668 N N . LYS A 1 82 ? -3.899 11.036 -6.472 1.00 96.81 82 LYS A N 1
ATOM 669 C CA . LYS A 1 82 ? -3.128 10.952 -7.722 1.00 96.81 82 LYS A CA 1
ATOM 670 C C . LYS A 1 82 ? -2.563 9.555 -7.981 1.00 96.81 82 LYS A C 1
ATOM 672 O O . LYS A 1 82 ? -2.670 9.087 -9.108 1.00 96.81 82 LYS A O 1
ATOM 677 N N . LEU A 1 83 ? -2.003 8.903 -6.960 1.00 97.94 83 LEU A N 1
ATOM 678 C CA . LEU A 1 83 ? -1.478 7.534 -7.051 1.00 97.94 83 LEU A CA 1
ATOM 679 C C . LEU A 1 83 ? -2.571 6.529 -7.442 1.00 97.94 83 LEU A C 1
ATOM 681 O O . LEU A 1 83 ? -2.368 5.693 -8.318 1.00 97.94 83 LEU A O 1
ATOM 685 N N . ILE A 1 84 ? -3.745 6.627 -6.820 1.00 98.06 84 ILE A N 1
ATOM 686 C CA . ILE A 1 84 ? -4.880 5.749 -7.131 1.00 98.06 84 ILE A CA 1
ATOM 687 C C . ILE A 1 84 ? -5.382 6.018 -8.552 1.00 98.06 84 ILE A C 1
ATOM 689 O O . ILE A 1 84 ? -5.556 5.086 -9.333 1.00 98.06 84 ILE A O 1
ATOM 693 N N . ASN A 1 85 ? -5.535 7.293 -8.925 1.00 95.56 85 ASN A N 1
ATOM 694 C CA . ASN A 1 85 ? -5.966 7.678 -10.270 1.00 95.56 85 ASN A CA 1
ATOM 695 C C . ASN A 1 85 ? -4.963 7.268 -11.364 1.00 95.56 85 ASN A C 1
ATOM 697 O O . ASN A 1 85 ? -5.366 7.088 -12.510 1.00 95.56 85 ASN A O 1
ATOM 701 N N . SER A 1 86 ? -3.675 7.101 -11.037 1.00 94.81 86 SER A N 1
ATOM 702 C CA . SER A 1 86 ? -2.670 6.549 -11.957 1.00 94.81 86 SER A CA 1
ATOM 703 C C . SER A 1 86 ? -2.637 5.015 -11.984 1.00 94.81 86 SER A C 1
ATOM 705 O O . SER A 1 86 ? -1.810 4.429 -12.683 1.00 94.81 86 SER A O 1
ATOM 707 N N . GLY A 1 87 ? -3.540 4.351 -11.258 1.00 95.56 87 GLY A N 1
ATOM 708 C CA . GLY A 1 87 ? -3.697 2.899 -11.251 1.00 95.56 87 GLY A CA 1
ATOM 709 C C . GLY A 1 87 ? -2.827 2.165 -10.231 1.00 95.56 87 GLY A C 1
ATOM 710 O O . GLY A 1 87 ? -2.673 0.944 -10.365 1.00 95.56 87 GLY A O 1
ATOM 711 N N . CYS A 1 88 ? -2.261 2.878 -9.248 1.00 98.25 88 CYS A N 1
ATOM 712 C CA . CYS A 1 88 ? -1.581 2.273 -8.104 1.00 98.25 88 CYS A CA 1
ATOM 713 C C . CYS A 1 88 ? -2.597 1.781 -7.069 1.00 98.25 88 CYS A C 1
ATOM 715 O O . CYS A 1 88 ? -3.646 2.388 -6.852 1.00 98.25 88 CYS A O 1
ATOM 717 N N . LEU A 1 89 ? -2.236 0.715 -6.368 1.00 98.75 89 LEU A N 1
ATOM 718 C CA . LEU A 1 89 ? -2.937 0.230 -5.189 1.00 98.75 89 LEU A CA 1
ATOM 719 C C . LEU A 1 89 ? -2.239 0.731 -3.925 1.00 98.75 89 LEU A C 1
ATOM 721 O O . LEU A 1 89 ? -1.072 1.117 -3.939 1.00 98.75 89 LEU A O 1
ATOM 725 N N . ILE A 1 90 ? -2.963 0.697 -2.814 1.00 98.81 90 ILE A N 1
ATOM 726 C CA . ILE A 1 90 ? -2.508 1.213 -1.523 1.00 98.81 90 ILE A CA 1
ATOM 727 C C . ILE A 1 90 ? -2.671 0.129 -0.469 1.00 98.81 90 ILE A C 1
ATOM 729 O O . ILE A 1 90 ? -3.787 -0.352 -0.245 1.00 98.81 90 ILE A O 1
ATOM 733 N N . GLN A 1 91 ? -1.574 -0.204 0.202 1.00 98.81 91 GLN A N 1
ATOM 734 C CA . GLN A 1 91 ? -1.577 -1.060 1.378 1.00 98.81 91 GLN A CA 1
ATOM 735 C C . GLN A 1 91 ? -1.267 -0.214 2.613 1.00 98.81 91 GLN A C 1
ATOM 737 O O . GLN A 1 91 ? -0.219 0.409 2.651 1.00 98.81 91 GLN A O 1
ATOM 742 N N . ILE A 1 92 ? -2.142 -0.188 3.621 1.00 98.62 92 ILE A N 1
ATOM 743 C CA . ILE A 1 92 ? -1.849 0.473 4.909 1.00 98.62 92 ILE A CA 1
ATOM 744 C C . ILE A 1 92 ? -1.436 -0.547 5.962 1.00 98.62 92 ILE A C 1
ATOM 746 O O . ILE A 1 92 ? -1.833 -1.717 5.895 1.00 98.62 92 ILE A O 1
ATOM 750 N N . ASP A 1 93 ? -0.666 -0.111 6.949 1.00 98.12 93 ASP A N 1
ATOM 751 C CA . ASP A 1 93 ? -0.259 -0.952 8.067 1.00 98.12 93 ASP A CA 1
ATOM 752 C C . ASP A 1 93 ? -1.373 -1.072 9.131 1.00 98.12 93 ASP A C 1
ATOM 754 O O . ASP A 1 93 ? -2.017 -0.098 9.530 1.00 98.12 93 ASP A O 1
ATOM 758 N N . ALA A 1 94 ? -1.589 -2.293 9.621 1.00 97.88 94 ALA A N 1
ATOM 759 C CA . ALA A 1 94 ? -2.547 -2.619 10.674 1.00 97.88 94 ALA A CA 1
ATOM 760 C C . ALA A 1 94 ? -2.319 -1.812 11.976 1.00 97.88 94 ALA A C 1
ATOM 762 O O . ALA A 1 94 ? -3.217 -1.138 12.486 1.00 97.88 94 ALA A O 1
ATOM 763 N N . GLY A 1 95 ? -1.090 -1.793 12.481 1.00 97.06 95 GLY A N 1
ATOM 764 C CA . GLY A 1 95 ? -0.650 -0.991 13.618 1.00 97.06 95 GLY A CA 1
ATOM 765 C C . GLY A 1 95 ? -0.794 0.521 13.416 1.00 97.06 95 GLY A C 1
ATOM 766 O O . GLY A 1 95 ? -0.965 1.237 14.410 1.00 97.06 95 GLY A O 1
ATOM 767 N N . SER A 1 96 ? -0.809 1.035 12.180 1.00 97.81 96 SER A N 1
ATOM 768 C CA . SER A 1 96 ? -1.156 2.444 11.915 1.00 97.81 96 SER A CA 1
ATOM 769 C C . SER A 1 96 ? -2.581 2.764 12.365 1.00 97.81 96 SER A C 1
ATOM 771 O O . SER A 1 96 ? -2.795 3.784 13.020 1.00 97.81 96 SER A O 1
ATOM 773 N N . ILE A 1 97 ? -3.537 1.857 12.136 1.00 98.00 97 ILE A N 1
ATOM 774 C CA . ILE A 1 97 ? -4.946 1.994 12.560 1.00 98.00 97 ILE A CA 1
ATOM 775 C C . ILE A 1 97 ? -5.056 2.029 14.095 1.00 98.00 97 ILE A C 1
ATOM 777 O O . ILE A 1 97 ? -5.873 2.756 14.669 1.00 98.00 97 ILE A O 1
ATOM 781 N N . LEU A 1 98 ? -4.193 1.279 14.783 1.00 97.00 98 LEU A N 1
ATOM 782 C CA . LEU A 1 98 ? -4.122 1.254 16.247 1.00 97.00 98 LEU A CA 1
ATOM 783 C C . LEU A 1 98 ? -3.334 2.437 16.834 1.00 97.00 98 LEU A C 1
ATOM 785 O O . LEU A 1 98 ? -3.506 2.779 18.005 1.00 97.00 98 LEU A O 1
ATOM 789 N N . GLY A 1 99 ? -2.528 3.117 16.017 1.00 95.88 99 GLY A N 1
ATOM 790 C CA . GLY A 1 99 ? -1.716 4.270 16.403 1.00 95.88 99 GLY A CA 1
ATOM 791 C C . GLY A 1 99 ? -0.313 3.941 16.898 1.00 95.88 99 GLY A C 1
ATOM 792 O O . GLY A 1 99 ? 0.307 4.780 17.553 1.00 95.88 99 GLY A O 1
ATOM 793 N N . HIS A 1 100 ? 0.220 2.768 16.552 1.00 95.25 100 HIS A N 1
ATOM 794 C CA . HIS A 1 100 ? 1.583 2.357 16.910 1.00 95.25 100 HIS A CA 1
ATOM 795 C C . HIS A 1 100 ? 2.660 3.293 16.334 1.00 95.25 100 HIS A C 1
ATOM 797 O O . HIS A 1 100 ? 3.716 3.460 16.941 1.00 95.25 100 HIS A O 1
ATOM 803 N N . PHE A 1 101 ? 2.368 3.961 15.214 1.00 94.19 101 PHE A N 1
ATOM 804 C CA . PHE A 1 101 ? 3.268 4.901 14.529 1.00 94.19 101 PHE A CA 1
ATOM 805 C C . PHE A 1 101 ? 2.917 6.375 14.796 1.00 94.19 101 PHE A C 1
ATOM 807 O O . PHE A 1 101 ? 3.318 7.281 14.064 1.00 94.19 101 PHE A O 1
ATOM 814 N N . GLY A 1 102 ? 2.163 6.631 15.868 1.00 96.06 102 GLY A N 1
ATOM 815 C CA . GLY A 1 102 ? 1.820 7.970 16.330 1.00 96.06 102 GLY A CA 1
ATOM 816 C C . GLY A 1 102 ? 0.524 8.536 15.746 1.00 96.06 102 GLY A C 1
ATOM 817 O O . GLY A 1 102 ? -0.084 8.009 14.814 1.00 96.06 102 GLY A O 1
ATOM 818 N N . LYS A 1 103 ? 0.089 9.660 16.329 1.00 97.25 103 LYS A N 1
ATOM 819 C CA . LYS A 1 103 ? -1.240 10.247 16.094 1.00 97.25 103 LYS A CA 1
ATOM 820 C C . LYS A 1 103 ? -1.486 10.636 14.634 1.00 97.25 103 LYS A C 1
ATOM 822 O O . LYS A 1 103 ? -2.566 10.373 14.126 1.00 97.25 103 LYS A O 1
ATOM 827 N N . LYS A 1 104 ? -0.501 11.244 13.961 1.00 96.81 104 LYS A N 1
ATOM 828 C CA . LYS A 1 104 ? -0.647 11.675 12.557 1.00 96.81 104 LYS A CA 1
ATOM 829 C C . LYS A 1 104 ? -0.879 10.493 11.620 1.00 96.81 104 LYS A C 1
ATOM 831 O O . LYS A 1 104 ? -1.783 10.548 10.796 1.00 96.81 104 LYS A O 1
ATOM 836 N N . CYS A 1 105 ? -0.095 9.434 11.800 1.00 97.75 105 CYS A N 1
ATOM 837 C CA . CYS A 1 105 ? -0.208 8.201 11.036 1.00 97.75 105 CYS A CA 1
ATOM 838 C C . CYS A 1 105 ? -1.587 7.553 11.238 1.00 97.75 105 CYS A C 1
ATOM 840 O O . CYS A 1 105 ? -2.284 7.289 10.262 1.00 97.75 105 CYS A O 1
ATOM 842 N N . LYS A 1 106 ? -2.042 7.441 12.495 1.00 98.38 106 LYS A N 1
ATOM 843 C CA . LYS A 1 106 ? -3.392 6.956 12.818 1.00 98.38 106 LYS A CA 1
ATOM 844 C C . LYS A 1 106 ? -4.491 7.768 12.148 1.00 98.38 106 LYS A C 1
ATOM 846 O O . LYS A 1 106 ? -5.345 7.211 11.472 1.00 98.38 106 LYS A O 1
ATOM 851 N N . THR A 1 107 ? -4.467 9.088 12.324 1.00 98.19 107 THR A N 1
ATOM 852 C CA . THR A 1 107 ? -5.483 9.971 11.744 1.00 98.19 107 THR A CA 1
ATOM 853 C C . THR A 1 107 ? -5.518 9.855 10.222 1.00 98.19 107 THR A C 1
ATOM 855 O O . THR A 1 107 ? -6.602 9.821 9.647 1.00 98.19 107 THR A O 1
ATOM 858 N N . LEU A 1 108 ? -4.360 9.757 9.564 1.00 98.44 108 LEU A N 1
ATOM 859 C CA . LEU A 1 108 ? -4.313 9.578 8.118 1.00 98.44 108 LEU A CA 1
ATOM 860 C C . LEU A 1 108 ? -4.862 8.208 7.688 1.00 98.44 108 LEU A C 1
ATOM 862 O O . LEU A 1 108 ? -5.685 8.170 6.777 1.00 98.44 108 LEU A O 1
ATOM 866 N N . ALA A 1 109 ? -4.497 7.117 8.369 1.00 98.56 109 ALA A N 1
ATOM 867 C CA . ALA A 1 109 ? -5.048 5.785 8.101 1.00 98.56 109 ALA A CA 1
ATOM 868 C C . ALA A 1 109 ? -6.585 5.765 8.217 1.00 98.56 109 ALA A C 1
ATOM 870 O O . ALA A 1 109 ? -7.274 5.258 7.333 1.00 98.56 109 ALA A O 1
ATOM 871 N N . GLU A 1 110 ? -7.135 6.388 9.266 1.00 98.38 110 GLU A N 1
ATOM 872 C CA . GLU A 1 110 ? -8.584 6.527 9.458 1.00 98.38 110 GLU A CA 1
ATOM 873 C C . GLU A 1 110 ? -9.244 7.330 8.327 1.00 98.38 110 GLU A C 1
ATOM 875 O O . GLU A 1 110 ? -10.302 6.943 7.831 1.00 98.38 110 GLU A O 1
ATOM 880 N N . ILE A 1 111 ? -8.631 8.436 7.892 1.00 98.12 111 ILE A N 1
ATOM 881 C CA . ILE A 1 111 ? -9.142 9.247 6.777 1.00 98.12 111 ILE A CA 1
ATOM 882 C C . ILE A 1 111 ? -9.122 8.447 5.471 1.00 98.12 111 ILE A C 1
ATOM 884 O O . ILE A 1 111 ? -10.107 8.477 4.734 1.00 98.12 111 ILE A O 1
ATOM 888 N N . MET A 1 112 ? -8.031 7.734 5.187 1.00 98.31 112 MET A N 1
ATOM 889 C CA . MET A 1 112 ? -7.890 6.925 3.975 1.00 98.31 112 MET A CA 1
ATOM 890 C C . MET A 1 112 ? -8.928 5.800 3.923 1.00 98.31 112 MET A C 1
ATOM 892 O O . MET A 1 112 ? -9.554 5.606 2.881 1.00 98.31 112 MET A O 1
ATOM 896 N N . LEU A 1 113 ? -9.173 5.118 5.049 1.00 98.06 113 LEU A N 1
ATOM 897 C CA . LEU A 1 113 ? -10.229 4.106 5.165 1.00 98.06 113 LEU A CA 1
ATOM 898 C C . LEU A 1 113 ? -11.610 4.698 4.860 1.00 98.06 113 LEU A C 1
ATOM 900 O O . LEU A 1 113 ? -12.332 4.164 4.022 1.00 98.06 113 LEU A O 1
ATOM 904 N N . LYS A 1 114 ? -11.962 5.837 5.471 1.00 97.44 114 LYS A N 1
ATOM 905 C CA . LYS A 1 114 ? -13.263 6.490 5.229 1.00 97.44 114 LYS A CA 1
ATOM 906 C C . LYS A 1 114 ? -13.420 7.050 3.812 1.00 97.44 114 LYS A C 1
ATOM 908 O O . LYS A 1 114 ? -14.537 7.336 3.398 1.00 97.44 114 LYS A O 1
ATOM 913 N N . LYS A 1 115 ? -12.315 7.277 3.095 1.00 96.94 115 LYS A N 1
ATOM 914 C CA . LYS A 1 115 ? -12.315 7.808 1.725 1.00 96.94 115 LYS A CA 1
ATOM 915 C C . LYS A 1 115 ? -12.240 6.727 0.644 1.00 96.94 115 LYS A C 1
ATOM 917 O O . LYS A 1 115 ? -12.107 7.095 -0.520 1.00 96.94 115 LYS A O 1
ATOM 922 N N . ASN A 1 116 ? -12.315 5.441 0.999 1.00 96.75 116 ASN A N 1
ATOM 923 C CA . ASN A 1 116 ? -12.105 4.317 0.074 1.00 96.75 116 ASN A CA 1
ATOM 924 C C . ASN A 1 116 ? -10.744 4.368 -0.645 1.00 96.75 116 ASN A C 1
ATOM 926 O 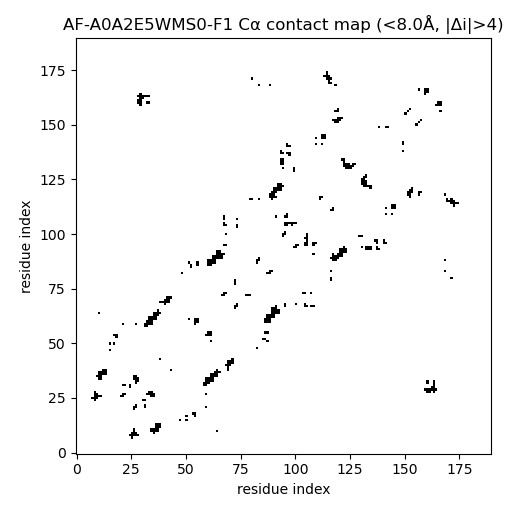O . ASN A 1 116 ? -10.629 4.027 -1.814 1.00 96.75 116 ASN A O 1
ATOM 930 N N . MET A 1 117 ? -9.695 4.824 0.044 1.00 98.06 117 MET A N 1
ATOM 931 C CA . MET A 1 117 ? -8.347 4.941 -0.535 1.00 98.06 117 MET A CA 1
ATOM 932 C C . MET A 1 117 ? -7.453 3.728 -0.256 1.00 98.06 117 MET A C 1
ATOM 934 O O . MET A 1 117 ? -6.317 3.673 -0.721 1.00 98.06 117 MET A O 1
ATOM 938 N N . VAL A 1 118 ? -7.923 2.791 0.563 1.00 98.44 118 VAL A N 1
ATOM 939 C CA . VAL A 1 118 ? -7.165 1.623 1.017 1.00 98.44 118 VAL A CA 1
ATOM 940 C C . VAL A 1 118 ? -7.627 0.413 0.227 1.00 98.44 118 VAL A C 1
ATOM 942 O O . VAL A 1 118 ? -8.827 0.207 0.090 1.00 98.44 118 VAL A O 1
ATOM 945 N N . HIS A 1 119 ? -6.682 -0.396 -0.248 1.00 98.62 119 HIS A N 1
ATOM 946 C CA . HIS A 1 119 ? -6.970 -1.610 -1.017 1.00 98.62 119 HIS A CA 1
ATOM 947 C C . HIS A 1 119 ? -6.549 -2.869 -0.258 1.00 98.62 119 HIS A C 1
ATOM 949 O O . HIS A 1 119 ? -7.149 -3.923 -0.443 1.00 98.62 119 HIS A O 1
ATOM 955 N N . ILE A 1 120 ? -5.530 -2.765 0.600 1.00 98.62 120 ILE A N 1
ATOM 956 C CA . ILE A 1 120 ? -4.998 -3.872 1.400 1.00 98.62 120 ILE A CA 1
ATOM 957 C C . ILE A 1 120 ? -4.658 -3.368 2.810 1.00 98.62 120 ILE A C 1
ATOM 959 O O . ILE A 1 120 ? -4.140 -2.262 2.976 1.00 98.62 120 ILE A O 1
ATOM 963 N N . ILE A 1 121 ? -4.903 -4.190 3.830 1.00 98.44 121 ILE A N 1
ATOM 964 C CA . ILE A 1 121 ? -4.359 -4.000 5.181 1.00 98.44 121 ILE A CA 1
ATOM 965 C C . ILE A 1 121 ? -3.320 -5.096 5.432 1.00 98.44 121 ILE A C 1
ATOM 967 O O . ILE A 1 121 ? -3.646 -6.281 5.484 1.00 98.44 121 ILE A O 1
ATOM 971 N N . GLY A 1 122 ? -2.063 -4.687 5.581 1.00 97.50 122 GLY A N 1
ATOM 972 C CA . GLY A 1 122 ? -0.926 -5.566 5.859 1.00 97.50 122 GLY A CA 1
ATOM 973 C C . GLY A 1 122 ? -0.430 -5.385 7.290 1.00 97.50 122 GLY A C 1
ATOM 974 O O . GLY A 1 122 ? -0.577 -4.312 7.870 1.00 97.50 122 GLY A O 1
ATOM 975 N N . SER A 1 123 ? 0.153 -6.424 7.887 1.00 95.88 123 SER A N 1
ATOM 976 C CA . SER A 1 123 ? 0.646 -6.325 9.266 1.00 95.88 123 SER A CA 1
ATOM 977 C C . SER A 1 123 ? 2.003 -5.644 9.413 1.00 95.88 123 SER A C 1
ATOM 979 O O . SER A 1 123 ? 2.276 -5.134 10.491 1.00 95.88 123 SER A O 1
ATOM 981 N N . ASP A 1 124 ? 2.876 -5.757 8.396 1.00 94.50 124 ASP A N 1
ATOM 982 C CA . ASP A 1 124 ? 4.278 -5.294 8.447 1.00 94.50 124 ASP A CA 1
ATOM 983 C C . ASP A 1 124 ? 4.988 -5.703 9.771 1.00 94.50 124 ASP A C 1
ATOM 985 O O . ASP A 1 124 ? 5.655 -4.940 10.486 1.00 94.50 124 ASP A O 1
ATOM 989 N N . SER A 1 125 ? 4.776 -6.969 10.157 1.00 91.94 125 SER A N 1
ATOM 990 C CA . SER A 1 125 ? 5.232 -7.491 11.441 1.00 91.94 125 SER A CA 1
ATOM 991 C C . SER A 1 125 ? 6.717 -7.828 11.395 1.00 91.94 125 SER A C 1
ATOM 993 O O . SER A 1 125 ? 7.188 -8.500 10.486 1.00 91.94 125 SER A O 1
ATOM 995 N N . HIS A 1 126 ? 7.435 -7.406 12.433 1.00 90.50 126 HIS A N 1
ATOM 996 C CA . HIS A 1 126 ? 8.866 -7.639 12.628 1.00 90.50 126 HIS A CA 1
ATOM 997 C C . HIS A 1 126 ? 9.151 -8.443 13.914 1.00 90.50 126 HIS A C 1
ATOM 999 O O . HIS A 1 126 ? 10.259 -8.412 14.447 1.00 90.50 126 HIS A O 1
ATOM 1005 N N . GLY A 1 127 ? 8.141 -9.132 14.462 1.00 87.44 127 GLY A N 1
ATOM 1006 C CA . GLY 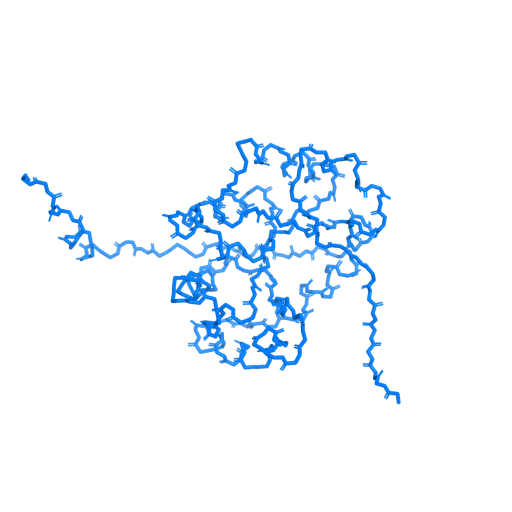A 1 127 ? 8.269 -9.987 15.646 1.00 87.44 127 GLY A CA 1
ATOM 1007 C C . GLY A 1 127 ? 7.096 -9.877 16.623 1.00 87.44 127 GLY A C 1
ATOM 1008 O O . GLY A 1 127 ? 6.041 -9.344 16.306 1.00 87.44 127 GLY A O 1
ATOM 1009 N N . ILE A 1 128 ? 7.279 -10.376 17.847 1.00 84.56 128 ILE A N 1
ATOM 1010 C CA . ILE A 1 128 ? 6.212 -10.476 18.866 1.00 84.56 128 ILE A CA 1
ATOM 1011 C C . ILE A 1 128 ? 6.011 -9.207 19.715 1.00 84.56 128 ILE A C 1
ATOM 1013 O O . ILE A 1 128 ? 5.095 -9.149 20.531 1.00 84.56 128 ILE A O 1
ATOM 1017 N N . GLY A 1 129 ? 6.878 -8.205 19.552 1.00 82.56 129 GLY A N 1
ATOM 1018 C CA . GLY A 1 129 ? 6.866 -6.970 20.337 1.00 82.56 129 GLY A CA 1
ATOM 1019 C C . GLY A 1 129 ? 5.877 -5.923 19.815 1.00 82.56 129 GLY A C 1
ATOM 1020 O O . GLY A 1 129 ? 4.740 -6.220 19.466 1.00 82.56 129 GLY A O 1
ATOM 1021 N N . LYS A 1 130 ? 6.323 -4.662 19.749 1.00 73.69 130 LYS A N 1
ATOM 1022 C CA . LYS A 1 130 ? 5.482 -3.530 19.314 1.00 73.69 130 LYS A CA 1
ATOM 1023 C C . LYS A 1 130 ? 5.055 -3.602 17.837 1.00 73.69 130 LYS A C 1
ATOM 1025 O O . LYS A 1 130 ? 3.959 -3.163 17.514 1.00 73.69 130 LYS A O 1
ATOM 1030 N N . ARG A 1 131 ? 5.896 -4.160 16.954 1.00 83.44 131 ARG A N 1
ATOM 1031 C CA . ARG A 1 131 ? 5.584 -4.423 15.531 1.00 83.44 131 ARG A CA 1
ATOM 1032 C C . ARG A 1 131 ? 5.123 -5.872 15.334 1.00 83.44 131 ARG A C 1
ATOM 1034 O O . ARG A 1 131 ? 5.747 -6.641 14.602 1.00 83.44 131 ARG A O 1
ATOM 1041 N N . ASN A 1 132 ? 4.075 -6.262 16.056 1.00 89.75 132 ASN A N 1
ATOM 1042 C CA . ASN A 1 132 ? 3.435 -7.567 15.888 1.00 89.75 132 ASN A CA 1
ATOM 1043 C C . ASN A 1 132 ? 2.357 -7.534 14.800 1.00 89.75 132 ASN A C 1
ATOM 1045 O O . ASN A 1 132 ? 2.101 -6.496 14.199 1.00 89.75 132 ASN A O 1
ATOM 1049 N N . PHE A 1 133 ? 1.720 -8.680 14.553 1.00 92.31 133 PHE A N 1
ATOM 1050 C CA . PHE A 1 133 ? 0.720 -8.794 13.498 1.00 92.31 133 PHE A CA 1
ATOM 1051 C C . PHE A 1 133 ? -0.458 -7.827 13.656 1.00 92.31 133 PHE A C 1
ATOM 1053 O O . PHE A 1 133 ? -0.913 -7.285 12.659 1.00 92.31 133 PHE A O 1
ATOM 1060 N N . CYS A 1 134 ? -0.979 -7.667 14.879 1.00 93.50 134 CYS A N 1
ATOM 1061 C CA . CYS A 1 134 ? -2.137 -6.848 15.278 1.00 93.50 134 CYS A CA 1
ATOM 1062 C C . CYS A 1 134 ? -3.378 -6.813 14.348 1.00 93.50 134 CYS A C 1
ATOM 1064 O O . CYS A 1 134 ? -4.283 -6.009 14.576 1.00 93.50 134 CYS A O 1
ATOM 1066 N N . LEU A 1 135 ? -3.493 -7.703 13.354 1.00 94.44 135 LEU A N 1
ATOM 1067 C CA . LEU A 1 135 ? -4.544 -7.670 12.330 1.00 94.44 135 LEU A CA 1
ATOM 1068 C C . LEU A 1 135 ? -5.945 -7.764 12.933 1.00 94.44 135 LEU A C 1
ATOM 1070 O O . LEU A 1 135 ? -6.806 -6.961 12.599 1.00 94.44 135 LEU A O 1
ATOM 1074 N N . LYS A 1 136 ? -6.171 -8.688 13.872 1.00 95.62 136 LYS A N 1
ATOM 1075 C CA . LYS A 1 136 ? -7.491 -8.886 14.493 1.00 95.62 136 LYS A CA 1
ATOM 1076 C C . LYS A 1 136 ? -8.020 -7.615 15.163 1.00 95.62 136 LYS A C 1
ATOM 1078 O O . LYS A 1 136 ? -9.186 -7.267 14.984 1.00 95.62 136 LYS A O 1
ATOM 1083 N N . ASP A 1 137 ? -7.179 -6.934 15.933 1.00 96.88 137 ASP A N 1
ATOM 1084 C CA . ASP A 1 137 ? -7.580 -5.720 16.647 1.00 96.88 137 ASP A CA 1
ATOM 1085 C C . ASP A 1 137 ? -7.694 -4.528 15.697 1.00 96.88 137 ASP A C 1
ATOM 1087 O O . ASP A 1 137 ? -8.614 -3.720 15.827 1.00 96.88 137 ASP A O 1
ATOM 1091 N N . SER A 1 138 ? -6.825 -4.470 14.689 1.00 97.06 138 SER A N 1
ATOM 1092 C CA . SER A 1 138 ? -6.861 -3.448 13.641 1.00 97.06 138 SER A CA 1
ATOM 1093 C C . SER A 1 138 ? -8.137 -3.539 12.805 1.00 97.06 138 SER A C 1
ATOM 1095 O O . SER A 1 138 ? -8.779 -2.521 12.571 1.00 97.06 138 SER A O 1
ATOM 1097 N N . VAL A 1 139 ? -8.571 -4.751 12.444 1.00 97.12 139 VAL A N 1
ATOM 1098 C CA . VAL A 1 139 ? -9.839 -5.004 11.740 1.00 97.12 139 VAL A CA 1
ATOM 1099 C C . VAL A 1 139 ? -11.029 -4.568 12.582 1.00 97.12 139 VAL A C 1
ATOM 1101 O O . VAL A 1 139 ? -11.879 -3.827 12.095 1.00 97.12 139 VAL A O 1
ATOM 1104 N N . LYS A 1 140 ? -11.067 -4.942 13.866 1.00 97.94 140 LYS A N 1
ATOM 1105 C CA . LYS A 1 140 ? -12.127 -4.486 14.780 1.00 97.94 140 LYS A CA 1
ATOM 1106 C C . LYS A 1 140 ? -12.170 -2.967 14.905 1.00 97.94 140 LYS A C 1
ATOM 1108 O O . LYS A 1 140 ? -13.248 -2.400 15.055 1.00 97.94 140 LYS A O 1
ATOM 1113 N N . GLN A 1 141 ? -11.013 -2.308 14.916 1.00 98.06 141 GLN A N 1
ATOM 1114 C CA . GLN A 1 141 ? -10.951 -0.854 14.979 1.00 98.06 141 GLN A CA 1
ATOM 1115 C C . GLN A 1 141 ? -11.427 -0.231 13.665 1.00 98.06 141 GLN A C 1
ATOM 1117 O O . GLN A 1 141 ? -12.248 0.682 13.700 1.00 98.06 141 GLN A O 1
ATOM 1122 N N . ALA A 1 142 ? -10.978 -0.753 12.523 1.00 97.50 142 ALA A N 1
ATOM 1123 C CA . ALA A 1 142 ? -11.403 -0.315 11.200 1.00 97.50 142 ALA A CA 1
ATOM 1124 C C . ALA A 1 142 ? -12.921 -0.455 11.009 1.00 97.50 142 ALA A C 1
ATOM 1126 O O . ALA A 1 142 ? -13.554 0.507 10.598 1.00 97.50 142 ALA A O 1
ATOM 1127 N N . GLN A 1 143 ? -13.533 -1.563 11.435 1.00 97.38 143 GLN A N 1
ATOM 1128 C CA . GLN A 1 143 ? -14.991 -1.771 11.390 1.00 97.38 143 GLN A CA 1
ATOM 1129 C C . GLN A 1 143 ? -15.806 -0.764 12.222 1.00 97.38 143 GLN A C 1
ATOM 1131 O O . GLN A 1 143 ? -17.004 -0.630 12.013 1.00 97.38 143 GLN A O 1
ATOM 1136 N N . LYS A 1 144 ? -15.189 -0.047 13.171 1.00 97.50 144 LYS A N 1
ATOM 1137 C CA . LYS A 1 144 ? -15.841 1.068 13.890 1.00 97.50 144 LYS A CA 1
ATOM 1138 C C . LYS A 1 144 ? -15.712 2.403 13.153 1.00 97.50 144 LYS A C 1
ATOM 1140 O O . LYS A 1 144 ? -16.362 3.375 13.528 1.00 97.50 144 LYS A O 1
ATOM 1145 N N . ILE A 1 145 ? -14.794 2.480 12.194 1.00 94.88 145 ILE A N 1
ATOM 1146 C CA . ILE A 1 145 ? -14.428 3.687 11.447 1.00 94.88 145 ILE A CA 1
ATOM 1147 C C . ILE A 1 145 ? -15.224 3.775 10.141 1.00 94.88 145 ILE A C 1
ATOM 1149 O O . ILE A 1 145 ? -15.576 4.887 9.739 1.00 94.88 145 ILE A O 1
ATOM 1153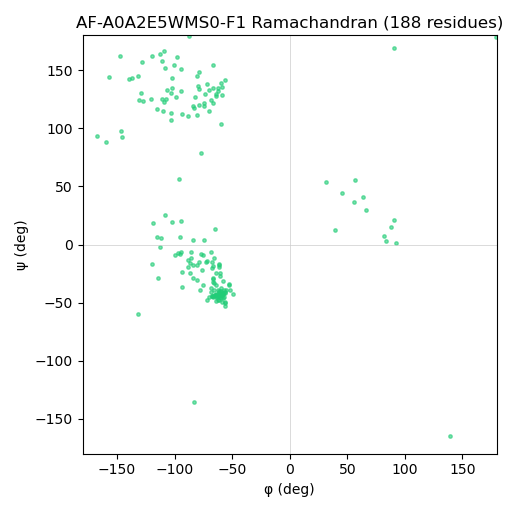 N N . ILE A 1 146 ? -15.465 2.630 9.498 1.00 96.19 146 ILE A N 1
ATOM 1154 C CA . ILE A 1 146 ? -16.127 2.498 8.195 1.00 96.19 146 ILE A CA 1
ATOM 1155 C C . ILE A 1 146 ? -17.504 1.843 8.330 1.00 96.19 146 ILE A C 1
ATOM 1157 O O . ILE A 1 146 ? -17.767 1.128 9.293 1.00 96.19 146 ILE A O 1
ATOM 1161 N N . ASP A 1 147 ? -18.358 2.075 7.340 1.00 94.50 147 ASP A N 1
ATOM 1162 C CA . ASP A 1 147 ? -19.719 1.542 7.217 1.00 94.50 147 ASP A CA 1
ATOM 1163 C C . ASP A 1 147 ? -19.876 0.525 6.069 1.00 94.50 147 ASP A C 1
ATOM 1165 O O . ASP A 1 147 ? -20.981 0.058 5.802 1.00 94.50 147 ASP A O 1
ATOM 1169 N N . TYR A 1 148 ? -18.773 0.155 5.412 1.00 94.25 148 TYR A N 1
ATOM 1170 C CA . TYR A 1 148 ? -18.725 -0.839 4.339 1.00 94.25 148 TYR A CA 1
ATOM 1171 C C . TYR A 1 148 ? -18.024 -2.135 4.771 1.00 94.25 148 TYR A C 1
ATOM 1173 O O . TYR A 1 148 ? -17.363 -2.200 5.812 1.00 94.25 148 TYR A O 1
ATOM 1181 N N . ASP A 1 149 ? -18.172 -3.183 3.957 1.00 95.38 149 ASP A N 1
ATOM 1182 C CA . ASP A 1 149 ? -17.535 -4.476 4.202 1.00 95.38 149 ASP A CA 1
ATOM 1183 C C . ASP A 1 149 ? -16.007 -4.376 4.083 1.00 95.38 149 ASP A C 1
ATOM 1185 O O . ASP A 1 149 ? -15.465 -4.003 3.046 1.00 95.38 149 ASP A O 1
ATOM 1189 N N . ILE A 1 150 ? -15.302 -4.736 5.156 1.00 96.19 150 ILE A N 1
ATOM 1190 C CA . ILE A 1 150 ? -13.838 -4.718 5.213 1.00 96.19 150 ILE A CA 1
ATOM 1191 C C . ILE A 1 150 ? -13.195 -5.930 4.527 1.00 96.19 150 ILE A C 1
ATOM 1193 O O . ILE A 1 150 ? -11.990 -5.908 4.272 1.00 96.19 150 ILE A O 1
ATOM 1197 N N . THR A 1 151 ? -13.968 -6.987 4.249 1.00 96.88 151 THR A N 1
ATOM 1198 C CA . THR A 1 151 ? -13.487 -8.269 3.702 1.00 96.88 151 THR A CA 1
ATOM 1199 C C . THR A 1 151 ? -12.586 -8.107 2.474 1.00 96.88 151 THR A C 1
ATOM 1201 O O . THR A 1 151 ? -11.503 -8.710 2.478 1.00 96.88 151 THR A O 1
ATOM 1204 N N . PRO A 1 152 ? -12.895 -7.219 1.505 1.00 97.56 152 PRO A N 1
ATOM 1205 C CA . PRO A 1 152 ? -12.002 -6.972 0.381 1.00 97.56 152 PRO A CA 1
ATOM 1206 C C . PRO A 1 152 ? -10.584 -6.572 0.799 1.00 97.56 152 PRO A C 1
ATOM 1208 O O . PRO A 1 152 ? -9.614 -7.052 0.220 1.00 97.56 152 PRO A O 1
ATOM 1211 N N . LEU A 1 153 ? -10.430 -5.762 1.851 1.00 97.88 153 LEU A N 1
ATOM 1212 C CA . LEU A 1 153 ? -9.134 -5.215 2.269 1.00 97.88 153 LEU A CA 1
ATOM 1213 C C . LEU A 1 153 ? -8.235 -6.229 2.989 1.00 97.88 153 LEU A C 1
ATOM 1215 O O . LEU A 1 153 ? -7.023 -6.021 3.072 1.00 97.88 153 LEU A O 1
ATOM 1219 N N . ILE A 1 154 ? -8.814 -7.292 3.552 1.00 96.88 154 ILE A N 1
ATOM 1220 C CA . ILE A 1 154 ? -8.107 -8.230 4.443 1.00 96.88 154 ILE A CA 1
ATOM 1221 C C . ILE A 1 154 ? -8.075 -9.666 3.934 1.00 96.88 154 ILE A C 1
ATOM 1223 O O . ILE A 1 154 ? -7.279 -10.460 4.434 1.00 96.88 154 ILE A O 1
ATOM 1227 N N . LEU A 1 155 ? -8.932 -10.008 2.971 1.00 96.31 155 LEU A N 1
ATOM 1228 C CA . LEU A 1 155 ? -9.065 -11.365 2.460 1.00 96.31 155 LEU A CA 1
ATOM 1229 C C . LEU A 1 155 ? -9.057 -11.396 0.934 1.00 96.31 155 LEU A C 1
ATOM 1231 O O . LEU A 1 155 ? -8.153 -12.002 0.357 1.00 96.31 155 LEU A O 1
ATOM 1235 N N . ASP A 1 156 ? -10.007 -10.724 0.280 1.00 98.06 156 ASP A N 1
ATOM 1236 C CA . ASP A 1 156 ? -10.194 -10.904 -1.165 1.00 98.06 156 ASP A CA 1
ATOM 1237 C C . ASP A 1 156 ? -9.067 -10.261 -1.974 1.00 98.06 156 ASP A C 1
ATOM 1239 O O . ASP A 1 156 ? -8.470 -10.927 -2.817 1.00 98.06 156 ASP A O 1
ATOM 1243 N N . ASN A 1 157 ? -8.696 -9.010 -1.684 1.00 98.31 157 ASN A N 1
ATOM 1244 C CA . ASN A 1 157 ? -7.611 -8.334 -2.398 1.00 98.31 157 ASN A CA 1
ATOM 1245 C C . ASN A 1 157 ? -6.242 -8.974 -2.129 1.00 98.31 157 ASN A C 1
ATOM 1247 O O . ASN A 1 157 ? -5.522 -9.206 -3.101 1.00 98.31 157 ASN A O 1
ATOM 1251 N N . PRO A 1 158 ? -5.865 -9.339 -0.883 1.00 97.38 158 PRO A N 1
ATOM 1252 C CA . PRO A 1 158 ? -4.663 -10.138 -0.645 1.00 97.38 158 PRO A CA 1
ATOM 1253 C C . PRO A 1 158 ? -4.653 -11.462 -1.417 1.00 97.38 158 PRO A C 1
ATOM 1255 O O . PRO A 1 158 ? -3.627 -11.838 -1.979 1.00 97.38 158 PRO A O 1
ATOM 1258 N N . ARG A 1 159 ? -5.791 -12.162 -1.503 1.00 97.44 159 ARG A N 1
ATOM 1259 C CA . ARG A 1 159 ? -5.892 -13.398 -2.288 1.00 97.44 159 ARG A CA 1
ATOM 1260 C C . ARG A 1 159 ? -5.753 -13.134 -3.785 1.00 97.44 159 ARG A C 1
ATOM 1262 O O . ARG A 1 159 ? -5.014 -13.847 -4.453 1.00 97.44 159 ARG A O 1
ATOM 1269 N N . ASN A 1 160 ? -6.411 -12.102 -4.303 1.00 98.38 160 ASN A N 1
ATOM 1270 C CA . ASN A 1 160 ? -6.318 -11.705 -5.706 1.00 98.38 160 ASN A CA 1
ATOM 1271 C C . ASN A 1 160 ? -4.892 -11.285 -6.081 1.00 98.38 160 ASN A C 1
ATOM 1273 O O . ASN A 1 160 ? -4.412 -11.674 -7.142 1.00 98.38 160 ASN A O 1
ATOM 1277 N N . LEU A 1 161 ? -4.189 -10.583 -5.189 1.00 97.75 161 LEU A N 1
ATOM 1278 C CA . LEU A 1 161 ? -2.773 -10.246 -5.339 1.00 97.75 161 LEU A CA 1
ATOM 1279 C C . LEU A 1 161 ? -1.922 -11.503 -5.529 1.00 97.75 161 LEU A C 1
ATOM 1281 O O . LEU A 1 161 ? -1.128 -11.564 -6.465 1.00 97.75 161 LEU A O 1
ATOM 1285 N N . ILE A 1 162 ? -2.099 -12.509 -4.668 1.00 97.25 162 ILE A N 1
ATOM 1286 C CA . ILE A 1 162 ? -1.339 -13.766 -4.738 1.00 97.25 162 ILE A CA 1
ATOM 1287 C C . ILE A 1 162 ? -1.718 -14.581 -5.981 1.00 97.25 162 ILE A C 1
ATOM 1289 O O . ILE A 1 162 ? -0.838 -15.110 -6.657 1.00 97.25 162 ILE A O 1
ATOM 1293 N N . ASP A 1 163 ? -3.006 -14.632 -6.323 1.00 97.31 163 ASP A N 1
ATOM 1294 C CA . ASP A 1 163 ? -3.529 -15.360 -7.484 1.00 97.31 163 ASP A CA 1
ATOM 1295 C C . ASP A 1 163 ? -3.244 -14.646 -8.825 1.00 97.31 163 ASP A C 1
ATOM 1297 O O . ASP A 1 163 ? -3.528 -15.197 -9.891 1.00 97.31 163 ASP A O 1
ATOM 1301 N N . GLY A 1 164 ? -2.745 -13.405 -8.808 1.00 97.12 164 GLY A N 1
ATOM 1302 C CA . GLY A 1 164 ? -2.587 -12.594 -10.017 1.00 97.12 164 GLY A CA 1
ATOM 1303 C C . GLY A 1 164 ? -3.923 -12.204 -10.664 1.00 97.12 164 GLY A C 1
ATOM 1304 O O . GLY A 1 164 ? -4.021 -12.062 -11.887 1.00 97.12 164 GLY A O 1
ATOM 1305 N N . LYS A 1 165 ? -4.984 -12.063 -9.875 1.00 98.06 165 LYS A N 1
ATOM 1306 C CA . LYS A 1 165 ? -6.301 -11.592 -10.325 1.00 98.06 165 LYS A CA 1
ATOM 1307 C C . LYS A 1 165 ? -6.418 -10.094 -10.112 1.00 98.06 165 LYS A C 1
ATOM 1309 O O . LYS A 1 165 ? -5.824 -9.560 -9.186 1.00 98.06 165 LYS A O 1
ATOM 1314 N N . ALA A 1 166 ? -7.210 -9.438 -10.957 1.00 95.94 166 ALA A N 1
ATOM 1315 C CA . ALA A 1 166 ? -7.459 -8.009 -10.834 1.00 95.94 166 ALA A CA 1
ATOM 1316 C C . ALA A 1 166 ? -8.026 -7.660 -9.446 1.00 95.94 166 ALA A C 1
ATOM 1318 O O . ALA A 1 166 ? -8.841 -8.397 -8.894 1.00 95.94 166 ALA A O 1
ATOM 1319 N N . ILE A 1 167 ? -7.585 -6.523 -8.912 1.00 97.25 167 ILE A N 1
ATOM 1320 C CA . ILE A 1 167 ? -8.098 -5.928 -7.679 1.00 97.25 167 ILE A CA 1
ATOM 1321 C C . ILE A 1 167 ? -8.912 -4.712 -8.093 1.00 97.25 167 ILE A C 1
ATOM 1323 O O . ILE A 1 167 ? -8.405 -3.849 -8.813 1.00 97.25 167 ILE A O 1
ATOM 1327 N N . GLU A 1 168 ? -10.168 -4.667 -7.665 1.00 89.81 168 GLU A N 1
ATOM 1328 C CA . GLU A 1 168 ? -11.048 -3.541 -7.947 1.00 89.81 168 GLU A CA 1
ATOM 1329 C C . GLU A 1 168 ? -10.634 -2.319 -7.123 1.00 89.81 168 GLU A C 1
ATOM 1331 O O . GLU A 1 168 ? -10.299 -2.417 -5.940 1.00 89.81 168 GLU A O 1
ATOM 1336 N N . ILE A 1 169 ? -10.649 -1.157 -7.773 1.00 90.31 169 ILE A N 1
ATOM 1337 C CA . ILE A 1 169 ? -10.362 0.134 -7.152 1.00 90.31 169 ILE A CA 1
ATOM 1338 C C . ILE A 1 169 ? -11.711 0.829 -6.949 1.00 90.31 169 ILE A C 1
ATOM 1340 O O . ILE A 1 169 ? -12.320 1.244 -7.939 1.00 90.31 169 ILE A O 1
ATOM 1344 N N . PRO A 1 170 ? -12.216 0.931 -5.707 1.00 89.44 170 PRO A N 1
ATOM 1345 C CA . PRO A 1 170 ? -13.472 1.618 -5.447 1.00 89.44 170 PRO A CA 1
ATOM 1346 C C . PRO A 1 170 ? -13.343 3.118 -5.737 1.00 89.44 170 PRO A C 1
ATOM 1348 O O . PRO A 1 170 ? -12.262 3.703 -5.643 1.00 89.44 170 PRO A O 1
ATOM 1351 N N . GLU A 1 171 ? -14.464 3.770 -6.051 1.00 91.75 171 GLU A N 1
ATOM 1352 C CA . GLU A 1 171 ? -14.469 5.223 -6.206 1.00 91.75 171 GLU A CA 1
ATOM 1353 C C . GLU A 1 171 ? -14.086 5.923 -4.894 1.00 91.75 171 GLU A C 1
ATOM 1355 O O . GLU A 1 171 ? -14.600 5.615 -3.812 1.00 91.75 171 GLU A O 1
ATOM 1360 N N . ILE A 1 172 ? -13.202 6.917 -5.007 1.00 94.06 172 ILE A N 1
ATOM 1361 C CA . ILE A 1 172 ? -12.758 7.722 -3.870 1.00 94.06 172 ILE A CA 1
ATOM 1362 C C . ILE A 1 172 ? -13.916 8.589 -3.371 1.00 94.06 172 ILE A C 1
ATOM 1364 O O . ILE A 1 172 ? -14.445 9.440 -4.094 1.00 94.06 172 ILE A O 1
ATOM 1368 N N . ILE A 1 173 ? -14.234 8.470 -2.081 1.00 92.38 173 ILE A N 1
ATOM 1369 C CA . ILE A 1 173 ? -15.248 9.311 -1.443 1.00 92.38 173 ILE A CA 1
ATOM 1370 C C . ILE A 1 173 ? -14.673 10.719 -1.223 1.00 92.38 173 ILE A C 1
ATOM 1372 O O . ILE A 1 173 ? -13.657 10.941 -0.545 1.00 92.38 173 ILE A O 1
ATOM 1376 N N . LYS A 1 174 ? -15.347 11.722 -1.793 1.00 86.69 174 LYS A N 1
ATOM 1377 C CA . LYS A 1 174 ? -15.018 13.141 -1.606 1.00 86.69 174 LYS A CA 1
ATOM 1378 C C . LYS A 1 174 ? -15.847 13.720 -0.463 1.00 86.69 174 LYS A C 1
ATOM 1380 O O . LYS A 1 174 ? -17.054 13.902 -0.591 1.00 86.69 174 LYS A O 1
ATOM 1385 N N . PHE A 1 175 ? -15.203 14.075 0.649 1.00 77.44 175 PHE A N 1
ATOM 1386 C CA . PHE A 1 175 ? -15.869 14.857 1.690 1.00 77.44 175 PHE A CA 1
ATOM 1387 C C . PHE A 1 175 ? -16.123 16.283 1.202 1.00 77.44 175 PHE A C 1
ATOM 1389 O O . PHE A 1 175 ? -15.221 16.947 0.688 1.00 77.44 175 PHE A O 1
ATOM 1396 N N . LYS A 1 176 ? -17.343 16.790 1.408 1.00 57.69 176 LYS A N 1
ATOM 1397 C CA . LYS A 1 176 ? -17.620 18.220 1.240 1.00 57.69 176 LYS A CA 1
ATOM 1398 C C . LYS A 1 176 ? -16.801 18.991 2.277 1.00 57.69 176 LYS A C 1
ATOM 1400 O O . LYS A 1 176 ? -16.867 18.676 3.463 1.00 57.69 176 LYS A O 1
ATOM 1405 N N . LYS A 1 177 ? -16.055 20.019 1.850 1.00 52.81 177 LYS A N 1
ATOM 1406 C CA . LYS A 1 177 ? -15.462 20.993 2.779 1.00 52.81 177 LYS A CA 1
ATOM 1407 C C . LYS A 1 177 ? -16.609 21.650 3.548 1.00 52.81 177 LYS A C 1
ATOM 1409 O O . LYS A 1 177 ? -17.316 22.491 3.000 1.00 52.81 177 LYS A O 1
ATOM 1414 N N . THR A 1 178 ? -16.829 21.265 4.799 1.00 45.06 178 THR A N 1
ATOM 1415 C CA . THR A 1 178 ? -17.732 22.004 5.679 1.00 45.06 178 THR A CA 1
ATOM 1416 C C . THR A 1 178 ? -17.047 23.329 6.014 1.00 45.06 178 THR A C 1
ATOM 1418 O O . THR A 1 178 ? -15.972 23.369 6.612 1.00 45.06 178 THR A O 1
ATOM 1421 N N . GLY A 1 179 ? -17.639 24.436 5.559 1.00 44.25 179 GLY A N 1
ATOM 1422 C CA . GLY A 1 179 ? -17.062 25.790 5.576 1.00 44.25 179 GLY A CA 1
ATOM 1423 C C . GLY A 1 179 ? -16.800 26.409 6.956 1.00 44.25 179 GLY A C 1
ATOM 1424 O O . GLY A 1 179 ? -16.562 27.607 7.041 1.00 44.25 179 GLY A O 1
ATOM 1425 N N . PHE A 1 180 ? -16.835 25.627 8.035 1.00 45.00 180 PHE A N 1
ATOM 1426 C CA . PHE A 1 180 ? -16.604 26.104 9.400 1.00 45.00 180 PHE A CA 1
ATOM 1427 C C . PHE A 1 180 ? -15.141 25.974 9.859 1.00 45.00 180 PHE A C 1
ATOM 1429 O O . PHE A 1 180 ? -14.705 26.733 10.721 1.00 45.00 180 PHE A O 1
ATOM 1436 N N . LEU A 1 181 ? -14.351 25.073 9.262 1.00 41.53 181 LEU A N 1
ATOM 1437 C CA . LEU A 1 181 ? -12.969 24.788 9.692 1.00 41.53 181 LEU A CA 1
ATOM 1438 C C . LEU A 1 181 ? -11.882 25.560 8.925 1.00 41.53 181 LEU A C 1
ATOM 1440 O O . LEU A 1 181 ? -10.729 25.566 9.348 1.00 41.53 181 LEU A O 1
ATOM 1444 N N . SER A 1 182 ? -12.228 26.285 7.856 1.00 40.09 182 SER A N 1
ATOM 1445 C CA . SER A 1 182 ? -11.284 27.174 7.154 1.00 40.09 182 SER A CA 1
ATOM 1446 C C . SER A 1 182 ? -10.949 28.449 7.941 1.00 40.09 182 SER A C 1
ATOM 1448 O O . SER A 1 182 ? -9.967 29.120 7.635 1.00 40.09 182 SER A O 1
ATOM 1450 N N . ARG A 1 183 ? -11.731 28.780 8.978 1.00 38.72 183 ARG A N 1
ATOM 1451 C CA . ARG A 1 183 ? -11.592 30.024 9.753 1.00 38.72 183 ARG A CA 1
ATOM 1452 C C . ARG A 1 183 ? -10.613 29.933 10.930 1.00 38.72 183 ARG A C 1
ATOM 1454 O O . ARG A 1 183 ? -10.216 30.967 11.452 1.00 38.72 183 ARG A O 1
ATOM 1461 N N . LEU A 1 184 ? -10.199 28.724 11.320 1.00 43.31 184 LEU A N 1
ATOM 1462 C CA . LEU A 1 184 ? -9.289 28.483 12.453 1.00 43.31 184 LEU A CA 1
ATOM 1463 C C . LEU A 1 184 ? -7.814 28.318 12.053 1.00 43.31 184 LEU A C 1
ATOM 1465 O O . LEU A 1 184 ? -6.954 28.276 12.923 1.00 43.31 184 LEU A O 1
ATOM 1469 N N . ILE A 1 185 ? -7.508 28.257 10.753 1.00 47.53 185 ILE A N 1
ATOM 1470 C CA . ILE A 1 185 ? -6.135 28.086 10.233 1.00 47.53 185 ILE A CA 1
ATOM 1471 C C . ILE A 1 185 ? -5.660 29.353 9.483 1.00 47.53 185 ILE A C 1
ATOM 1473 O O . ILE A 1 185 ? -4.520 29.443 9.047 1.00 47.53 185 ILE A O 1
ATOM 1477 N N . GLY A 1 186 ? -6.518 30.373 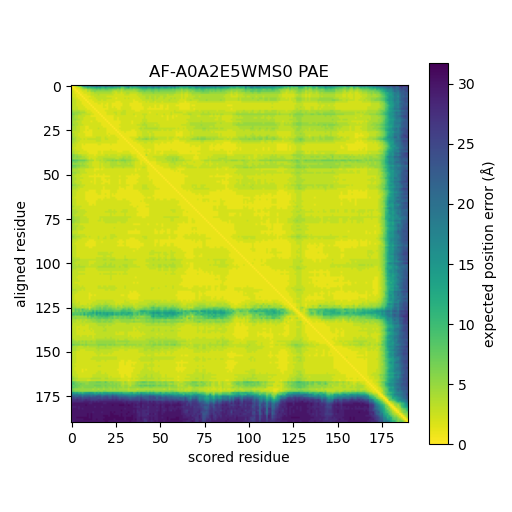9.361 1.00 42.16 186 GLY A N 1
ATOM 1478 C CA . GLY A 1 186 ? -6.300 31.547 8.507 1.00 42.16 186 GLY A CA 1
ATOM 1479 C C . GLY A 1 186 ? -5.993 32.869 9.216 1.00 42.16 186 GLY A C 1
ATOM 1480 O O . GLY A 1 186 ? -6.301 33.909 8.644 1.00 42.16 186 GLY A O 1
ATOM 1481 N N . LYS A 1 187 ? -5.444 32.870 10.439 1.00 42.00 187 LYS A N 1
ATOM 1482 C CA . LYS A 1 187 ? -4.877 34.086 11.057 1.00 42.00 187 LYS A CA 1
ATOM 1483 C C . LYS A 1 187 ? -3.658 33.762 11.923 1.00 42.00 187 LYS A C 1
ATOM 1485 O O . LYS A 1 187 ? -3.788 33.465 13.104 1.00 42.00 187 LYS A O 1
ATOM 1490 N N . SER A 1 188 ? -2.482 33.840 11.314 1.00 39.97 188 SER A N 1
ATOM 1491 C CA . SER A 1 188 ? -1.207 34.093 11.989 1.00 39.97 188 SER A CA 1
ATOM 1492 C C . SER A 1 188 ? -0.223 34.603 10.939 1.00 39.97 188 SER A C 1
ATOM 1494 O O . SER A 1 188 ? 0.441 33.808 10.289 1.00 39.97 188 SER A O 1
ATOM 1496 N N . THR A 1 189 ? -0.228 35.921 10.743 1.00 38.97 189 THR A N 1
ATOM 1497 C CA . THR A 1 189 ? 0.903 36.765 10.324 1.00 38.97 189 THR A CA 1
ATOM 1498 C C . THR A 1 189 ? 0.448 38.208 10.549 1.00 38.97 189 THR A C 1
ATOM 1500 O O . THR A 1 189 ? -0.260 38.758 9.705 1.00 38.97 189 THR A O 1
ATOM 1503 N N . ASP A 1 190 ? 0.776 38.746 11.719 1.00 37.62 190 ASP A N 1
ATOM 1504 C CA . ASP A 1 190 ? 1.319 40.104 11.809 1.00 37.62 190 ASP A CA 1
ATOM 1505 C C . ASP A 1 190 ? 2.840 39.937 11.932 1.00 37.62 190 ASP A C 1
ATOM 1507 O O . ASP A 1 190 ? 3.248 38.955 12.608 1.00 37.62 190 ASP A O 1
#

Foldseek 3Di:
DDPDDDDAADAAEDDLCLVVCLPPPRQAAQNSQEGHYEYDQEDDDPPSLVSQLVSVVVRYAYEYEACLSHPVCLVPVVVLVSCVVSRHAYEHALVLCVQLSHDSSNVSVLVCLQFLSHQAYFQCAPDDPSSHSNNVVSVVSSVVSDPDDCCRHYPVSVVCRNNVHDGDRDHTHDDDPPPPPVVVVPDDDD

Nearest PDB structures (foldseek):
  3qy7-assembly1_A  TM=8.997E-01  e=3.007E-13  Bacillus subtilis
  2wjd-assembly1_A  TM=8.792E-01  e=2.118E-10  Streptococcus pneumoniae
  6pwk-assembly1_A  TM=4.963E-01  e=5.825E-01  Vibrio cholerae O1 str. 2010EL-1786
  6pwk-assembly1_B  TM=5.018E-01  e=6.606E+00  Vibrio cholerae O1 str. 2010EL-1786

pLDDT: mean 91.76, std 14.63, range [37.62, 98.81]

Mean predicted aligned error: 5.67 Å